Protein AF-A0A9P7A157-F1 (afdb_monomer)

Sequence (232 aa):
MVPLMEQVANLSLADTGRTSGTTLKDMDLSAQEGQGCQQPAEGIQAPLARSCSRKGGEHQNELAPLFRLPDEILVEIIKHGAETKIDGGGDSFEKTVSHVSTRWRTIAISNPSLWTRISVCPEEIPSFLLTRIHRSADILIDVNICPWPTPSAGAAPHSFLDQLSIILRSANRWRSLTLRSGLVDPMFSFVLLYFAGYGTYLPSLECVRLYGSEMQVRPWSRALFFIEPCTP

Solvent-accessible surface area (backbone atoms only — not comparable to full-atom values): 15212 Å² total; per-residue (Å²): 145,80,81,80,72,69,65,73,73,64,76,81,76,79,90,87,80,90,84,84,89,82,91,79,81,92,79,86,91,76,85,84,89,82,84,87,85,83,87,90,82,93,74,92,76,75,84,78,77,82,79,72,82,83,73,73,66,69,71,61,48,72,72,38,74,77,65,72,53,55,69,69,58,50,51,51,53,51,52,52,55,61,66,65,66,65,98,59,98,62,84,52,55,63,59,56,45,44,67,73,40,73,68,46,22,53,53,53,64,74,37,31,78,71,32,20,69,43,73,52,42,52,86,56,57,63,70,56,54,52,48,31,55,61,45,15,63,89,55,62,25,36,39,33,37,47,62,68,82,62,86,86,69,78,71,84,53,62,57,66,64,60,49,50,56,58,55,54,76,48,34,60,36,25,31,31,42,34,42,39,41,42,89,80,42,67,64,57,57,48,53,53,49,47,48,68,71,66,65,65,68,51,85,45,54,76,43,79,45,79,41,57,81,81,68,83,90,64,89,83,79,84,76,97,68,93,69,78,81,81,76,134

Organism: NCBI:txid48579

Radius of gyration: 27.7 Å; Cα contacts (8 Å, |Δi|>4): 196; chains: 1; bounding box: 73×55×71 Å

InterPro domains:
  IPR001810 F-box domain [PS50181] (63-118)

Nearest PDB structures (foldseek):
  3la6-assembly1_E  TM=3.767E-01  e=1.867E+00  Escherichia coli K-12
  3la6-assembly2_J  TM=3.395E-01  e=1.461E+00  Escherichia coli K-12
  1krm-assembly1_A  TM=3.580E-01  e=2.110E+00  Bos taurus
  3la6-assembly2_L  TM=3.353E-01  e=2.110E+00  Escherichia coli K-12
  1s2d-assembly1_A  TM=3.649E-01  e=5.988E+00  Lactobacillus helveticus

pLDDT: mean 71.94, std 22.24, range [31.23, 97.38]

Structure (mmCIF, N/CA/C/O backbone):
data_AF-A0A9P7A157-F1
#
_entry.id   AF-A0A9P7A157-F1
#
loop_
_atom_site.group_PDB
_atom_site.id
_atom_site.type_symbol
_atom_site.label_atom_id
_atom_site.label_alt_id
_atom_site.label_comp_id
_atom_site.label_asym_id
_atom_site.label_entity_id
_atom_site.label_seq_id
_atom_site.pdbx_PDB_ins_code
_atom_site.Cartn_x
_atom_site.Cartn_y
_atom_site.Cartn_z
_atom_site.occupancy
_atom_site.B_iso_or_equiv
_atom_site.auth_seq_id
_atom_site.auth_comp_id
_atom_site.auth_asym_id
_atom_site.auth_atom_id
_atom_site.pdbx_PDB_model_num
ATOM 1 N N . MET A 1 1 ? 27.243 -15.500 -5.342 1.00 36.94 1 MET A N 1
ATOM 2 C CA . MET A 1 1 ? 27.269 -14.899 -6.689 1.00 36.94 1 MET A CA 1
ATOM 3 C C . MET A 1 1 ? 26.676 -13.496 -6.588 1.00 36.94 1 MET A C 1
ATOM 5 O O . MET A 1 1 ? 25.472 -13.323 -6.642 1.00 36.94 1 MET A O 1
ATOM 9 N N . VAL A 1 2 ? 27.561 -12.547 -6.287 1.00 46.19 2 VAL A N 1
ATOM 10 C CA . VAL A 1 2 ? 27.468 -11.074 -6.188 1.00 46.19 2 VAL A CA 1
ATOM 11 C C . VAL A 1 2 ? 28.911 -10.632 -6.531 1.00 46.19 2 VAL A C 1
ATOM 13 O O . VAL A 1 2 ? 29.805 -11.366 -6.092 1.00 46.19 2 VAL A O 1
ATOM 16 N N . PRO A 1 3 ? 29.197 -9.541 -7.280 1.00 56.38 3 PRO A N 1
ATOM 17 C CA . PRO A 1 3 ? 28.352 -8.365 -7.521 1.00 56.38 3 PRO A CA 1
ATOM 18 C C . PRO A 1 3 ? 28.240 -7.890 -8.987 1.00 56.38 3 PRO A C 1
ATOM 20 O O . PRO A 1 3 ? 29.218 -7.795 -9.716 1.00 56.38 3 PRO A O 1
ATOM 23 N N . LEU A 1 4 ? 27.040 -7.421 -9.346 1.00 40.28 4 LEU A N 1
ATOM 24 C CA . LEU A 1 4 ? 26.790 -6.479 -10.453 1.00 40.28 4 LEU A CA 1
ATOM 25 C C . LEU A 1 4 ? 26.555 -5.041 -9.931 1.00 40.28 4 LEU A C 1
ATOM 27 O O . LEU A 1 4 ? 26.150 -4.153 -10.671 1.00 40.28 4 LEU A O 1
ATOM 31 N N . MET A 1 5 ? 26.835 -4.802 -8.643 1.00 35.00 5 MET A N 1
ATOM 32 C CA . MET A 1 5 ? 26.746 -3.485 -7.991 1.00 35.00 5 MET A CA 1
ATOM 33 C C . MET A 1 5 ? 27.942 -2.571 -8.316 1.00 35.00 5 MET A C 1
ATOM 35 O O . MET A 1 5 ? 27.849 -1.362 -8.142 1.00 35.00 5 MET A O 1
ATOM 39 N N . GLU A 1 6 ? 29.050 -3.113 -8.831 1.00 42.00 6 GLU A N 1
ATOM 40 C CA . GLU A 1 6 ? 30.281 -2.345 -9.086 1.00 42.00 6 GLU A CA 1
ATOM 41 C C . GLU A 1 6 ? 30.321 -1.687 -10.481 1.00 42.00 6 GLU A C 1
ATOM 43 O O . GLU A 1 6 ? 31.144 -0.813 -10.742 1.00 42.00 6 GLU A O 1
ATOM 48 N N . GLN A 1 7 ? 29.399 -2.038 -11.386 1.00 40.66 7 GLN A N 1
ATOM 49 C CA . GLN A 1 7 ? 29.378 -1.463 -12.739 1.00 40.66 7 GLN A CA 1
ATOM 50 C C . GLN A 1 7 ? 28.602 -0.143 -12.849 1.00 40.66 7 GLN A C 1
ATOM 52 O O . GLN A 1 7 ? 28.851 0.623 -13.775 1.00 40.66 7 GLN A O 1
ATOM 57 N N . VAL A 1 8 ? 27.730 0.186 -11.890 1.00 40.53 8 VAL A N 1
ATOM 58 C CA . VAL A 1 8 ? 26.971 1.453 -11.924 1.00 40.53 8 VAL A CA 1
ATOM 59 C C . VAL A 1 8 ? 27.778 2.622 -11.334 1.00 40.53 8 VAL A C 1
ATOM 61 O O . VAL A 1 8 ? 27.558 3.768 -11.710 1.00 40.53 8 VAL A O 1
ATOM 64 N N . ALA A 1 9 ? 28.790 2.350 -10.502 1.00 39.06 9 ALA A N 1
ATOM 65 C CA . ALA A 1 9 ? 29.688 3.383 -9.973 1.00 39.06 9 ALA A CA 1
ATOM 66 C C . ALA A 1 9 ? 30.731 3.888 -10.998 1.00 39.06 9 ALA A C 1
ATOM 68 O O . ALA A 1 9 ? 31.242 4.995 -10.855 1.00 39.06 9 ALA A O 1
ATOM 69 N N . ASN A 1 10 ? 31.018 3.123 -12.058 1.00 34.38 10 ASN A N 1
ATOM 70 C CA . ASN A 1 10 ? 32.099 3.428 -13.007 1.00 34.38 10 ASN A CA 1
ATOM 71 C C . ASN A 1 10 ? 31.665 4.199 -14.269 1.00 34.38 10 ASN A C 1
ATOM 73 O O . ASN A 1 10 ? 32.504 4.510 -15.108 1.00 34.38 10 ASN A O 1
ATOM 77 N N . LEU A 1 11 ? 30.386 4.567 -14.403 1.00 39.25 11 LEU A N 1
ATOM 78 C CA . LEU A 1 11 ? 29.891 5.359 -15.543 1.00 39.25 11 LEU A CA 1
ATOM 79 C C . LEU A 1 11 ? 29.907 6.884 -15.311 1.00 39.25 11 LEU A C 1
ATOM 81 O O . LEU A 1 11 ? 29.475 7.630 -16.183 1.00 39.25 11 LEU A O 1
ATOM 85 N N . SER A 1 12 ? 30.434 7.366 -14.176 1.00 39.62 12 SER A N 1
ATOM 86 C CA . SER A 1 12 ? 30.512 8.807 -13.859 1.00 39.62 12 SER A CA 1
ATOM 87 C C . SER A 1 12 ? 31.918 9.420 -13.983 1.00 39.62 12 SER A C 1
ATOM 89 O O . SER A 1 12 ? 32.092 10.599 -13.677 1.00 39.62 12 SER A O 1
ATOM 91 N N . LEU A 1 13 ? 32.931 8.661 -14.413 1.00 43.25 13 LEU A N 1
ATOM 92 C CA . LEU A 1 13 ? 34.319 9.136 -14.467 1.00 43.25 13 LEU A CA 1
ATOM 93 C C . LEU A 1 13 ? 34.990 8.779 -15.801 1.00 43.25 13 LEU A C 1
ATOM 95 O O . LEU A 1 13 ? 35.896 7.955 -15.865 1.00 43.25 13 LEU A O 1
ATOM 99 N N . ALA A 1 14 ? 34.554 9.428 -16.881 1.00 36.47 14 ALA A N 1
ATOM 100 C CA . ALA A 1 14 ? 35.352 9.540 -18.098 1.00 36.47 14 ALA A CA 1
ATOM 101 C C . ALA A 1 14 ? 34.989 10.809 -18.892 1.00 36.47 14 ALA A C 1
ATOM 103 O O . ALA A 1 14 ? 34.008 10.848 -19.623 1.00 36.47 14 ALA A O 1
ATOM 104 N N . ASP A 1 15 ? 35.864 11.801 -18.734 1.00 38.62 15 ASP A N 1
ATOM 105 C CA . ASP A 1 15 ? 36.398 12.671 -19.789 1.00 38.62 15 ASP A CA 1
ATOM 106 C C . ASP A 1 15 ? 35.587 13.874 -20.315 1.00 38.62 15 ASP A C 1
ATOM 108 O O . ASP A 1 15 ? 34.635 13.759 -21.082 1.00 38.62 15 ASP A O 1
ATOM 112 N N . THR A 1 16 ? 36.043 15.068 -19.920 1.00 38.56 16 THR A N 1
ATOM 113 C CA . THR A 1 16 ? 36.567 16.185 -20.751 1.00 38.56 16 THR A CA 1
ATOM 114 C C . THR A 1 16 ? 36.475 17.458 -19.891 1.00 38.56 16 THR A C 1
ATOM 116 O O . THR A 1 16 ? 35.467 17.723 -19.255 1.00 38.56 16 THR A O 1
ATOM 119 N N . GLY A 1 17 ? 37.477 18.309 -19.699 1.00 35.25 17 GLY A N 1
ATOM 120 C CA . GLY A 1 17 ? 38.627 18.630 -20.522 1.00 35.25 17 GLY A CA 1
ATOM 121 C C . GLY A 1 17 ? 38.716 20.160 -20.618 1.00 35.25 17 GLY A C 1
ATOM 122 O O . GLY A 1 17 ? 38.051 20.758 -21.447 1.00 35.25 17 GLY A O 1
ATOM 123 N N . ARG A 1 18 ? 39.549 20.768 -19.760 1.00 39.44 18 ARG A N 1
ATOM 124 C CA . ARG A 1 18 ? 40.412 21.941 -20.031 1.00 39.44 18 ARG A CA 1
ATOM 125 C C . ARG A 1 18 ? 39.800 23.182 -20.734 1.00 39.44 18 ARG A C 1
ATOM 127 O O . ARG A 1 18 ? 39.755 23.218 -21.955 1.00 39.44 18 ARG A O 1
ATOM 134 N N . THR A 1 19 ? 39.661 24.293 -19.993 1.00 36.41 19 THR A N 1
ATOM 135 C CA . THR A 1 19 ? 39.980 25.660 -20.482 1.00 36.41 19 THR A CA 1
ATOM 136 C C . THR A 1 19 ? 40.448 26.592 -19.351 1.00 36.41 19 THR A C 1
ATOM 138 O O . THR A 1 19 ? 39.703 26.900 -18.431 1.00 36.41 19 THR A O 1
ATOM 141 N N . SER A 1 20 ? 41.711 27.008 -19.468 1.00 41.22 20 SER A N 1
ATOM 142 C CA . SER A 1 20 ? 42.298 28.341 -19.241 1.00 41.22 20 SER A CA 1
ATOM 143 C C . SER A 1 20 ? 41.797 29.273 -18.121 1.00 41.22 20 SER A C 1
ATOM 145 O O . SER A 1 20 ? 40.773 29.929 -18.245 1.00 41.22 20 SER A O 1
ATOM 147 N N . GLY A 1 21 ? 42.663 29.448 -17.116 1.00 40.59 21 GLY A N 1
ATOM 148 C CA . GLY A 1 21 ? 43.360 30.708 -16.811 1.00 40.59 21 GLY A CA 1
ATOM 149 C C . GLY A 1 21 ? 42.549 31.966 -16.493 1.00 40.59 21 GLY A C 1
ATOM 150 O O . GLY A 1 21 ? 42.140 32.676 -17.402 1.00 40.59 21 GLY A O 1
ATOM 151 N N . THR A 1 22 ? 42.513 32.353 -15.212 1.00 36.31 22 THR A N 1
ATOM 152 C CA . THR A 1 22 ? 42.562 33.778 -14.838 1.00 36.31 22 THR A CA 1
ATOM 153 C C . THR A 1 22 ? 43.219 33.986 -13.474 1.00 36.31 22 THR A C 1
ATOM 155 O O . THR A 1 22 ? 43.010 33.236 -12.526 1.00 36.31 22 THR A O 1
ATOM 158 N N . THR A 1 23 ? 44.056 35.011 -13.446 1.00 46.56 23 THR A N 1
ATOM 159 C CA . THR A 1 23 ? 44.981 35.481 -12.417 1.00 46.56 23 THR A CA 1
ATOM 160 C C . THR A 1 23 ? 44.257 36.192 -11.266 1.00 46.56 23 THR A C 1
ATOM 162 O O . THR A 1 23 ? 43.459 37.089 -11.521 1.00 46.56 23 THR A O 1
ATOM 165 N N . LEU A 1 24 ? 44.582 35.872 -10.009 1.00 41.50 24 LEU A N 1
ATOM 166 C CA . LEU A 1 24 ? 44.264 36.686 -8.821 1.00 41.50 24 LEU A CA 1
ATOM 167 C C . LEU A 1 24 ? 45.292 36.336 -7.730 1.00 41.50 24 LEU A C 1
ATOM 169 O O . LEU A 1 24 ? 45.284 35.229 -7.208 1.00 41.50 24 LEU A O 1
ATOM 173 N N . LYS A 1 25 ? 46.384 37.103 -7.646 1.00 42.59 25 LYS A N 1
ATOM 174 C CA . LYS A 1 25 ? 46.602 38.197 -6.679 1.00 42.59 25 LYS A CA 1
ATOM 175 C C . LYS A 1 25 ? 46.536 37.732 -5.224 1.00 42.59 25 LYS A C 1
ATOM 177 O O . LYS A 1 25 ? 45.461 37.647 -4.643 1.00 42.59 25 LYS A O 1
ATOM 182 N N . ASP A 1 26 ? 47.732 37.457 -4.708 1.00 43.62 26 ASP A N 1
ATOM 183 C CA . ASP A 1 26 ? 48.276 37.934 -3.435 1.00 43.62 26 ASP A CA 1
ATOM 184 C C . ASP A 1 26 ? 47.244 38.406 -2.407 1.00 43.62 26 ASP A C 1
ATOM 186 O O . ASP A 1 26 ? 46.633 39.468 -2.549 1.00 43.62 26 ASP A O 1
ATOM 190 N N . MET A 1 27 ? 47.121 37.642 -1.324 1.00 45.41 27 MET A N 1
ATOM 191 C CA . MET A 1 27 ? 46.632 38.176 -0.064 1.00 45.41 27 MET A CA 1
ATOM 192 C C . MET A 1 27 ? 47.412 37.546 1.089 1.00 45.41 27 MET A C 1
ATOM 194 O O . MET A 1 27 ? 47.503 36.325 1.218 1.00 45.41 27 MET A O 1
ATOM 198 N N . ASP A 1 28 ? 48.032 38.446 1.843 1.00 40.75 28 ASP A N 1
ATOM 199 C CA . ASP A 1 28 ? 49.030 38.248 2.880 1.00 40.75 28 A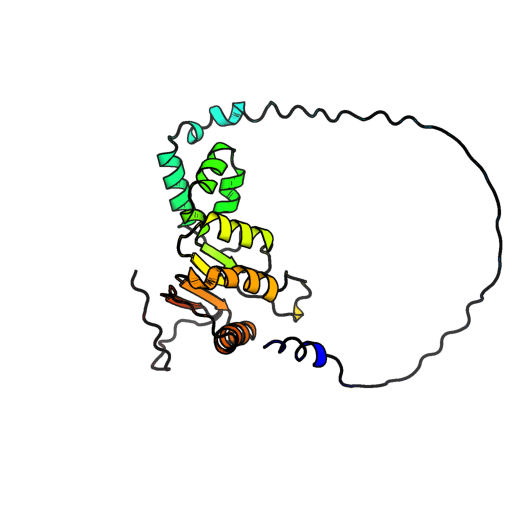SP A CA 1
ATOM 200 C C . ASP A 1 28 ? 48.618 37.276 3.991 1.00 40.75 28 ASP A C 1
ATOM 202 O O . ASP A 1 28 ? 47.522 37.339 4.550 1.00 40.75 28 ASP A O 1
ATOM 206 N N . LEU A 1 29 ? 49.580 36.437 4.375 1.00 46.41 29 LEU A N 1
ATOM 207 C CA . LEU A 1 29 ? 49.619 35.739 5.654 1.00 46.41 29 LEU A CA 1
ATOM 208 C C . LEU A 1 29 ? 50.473 36.568 6.616 1.00 46.41 29 LEU A C 1
ATOM 210 O O . LEU A 1 29 ? 51.699 36.568 6.523 1.00 46.41 29 LEU A O 1
ATOM 214 N N . SER A 1 30 ? 49.829 37.240 7.569 1.00 47.31 30 SER A N 1
ATOM 215 C CA . SER A 1 30 ? 50.508 37.884 8.694 1.00 47.31 30 SER A CA 1
ATOM 216 C C . SER A 1 30 ? 49.841 37.547 10.028 1.00 47.31 30 SER A C 1
ATOM 218 O O . SER A 1 30 ? 48.660 37.830 10.201 1.00 47.31 30 SER A O 1
ATOM 220 N N . ALA A 1 31 ? 50.675 37.029 10.940 1.00 42.59 31 ALA A N 1
ATOM 221 C CA . ALA A 1 31 ? 50.679 37.173 12.405 1.00 42.59 31 ALA A CA 1
ATOM 222 C C . ALA A 1 31 ? 49.443 36.673 13.198 1.00 42.59 31 ALA A C 1
ATOM 224 O O . ALA A 1 31 ? 48.321 37.093 12.961 1.00 42.59 31 ALA A O 1
ATOM 225 N N . GLN A 1 32 ? 49.541 35.678 14.087 1.00 41.62 32 GLN A N 1
ATOM 226 C CA . GLN A 1 32 ? 50.322 35.553 15.337 1.00 41.62 32 GLN A CA 1
ATOM 227 C C . GLN A 1 32 ? 49.604 36.165 16.565 1.00 41.62 32 GLN A C 1
ATOM 229 O O . GLN A 1 32 ? 49.342 37.357 16.620 1.00 41.62 32 GLN A O 1
ATOM 234 N N . GLU A 1 33 ? 49.335 35.264 17.522 1.00 40.22 33 GLU A N 1
ATOM 235 C CA . GLU A 1 33 ? 49.211 35.385 18.989 1.00 40.22 33 GLU A CA 1
ATOM 236 C C . GLU A 1 33 ? 48.229 36.369 19.655 1.00 40.22 33 GLU A C 1
ATOM 238 O O . GLU A 1 33 ? 48.250 37.580 19.471 1.00 40.22 33 GLU A O 1
ATOM 243 N N . GLY A 1 34 ? 47.444 35.808 20.584 1.00 41.50 34 GLY A N 1
ATOM 244 C CA . GLY A 1 34 ? 46.648 36.536 21.569 1.00 41.50 34 GLY A CA 1
ATOM 245 C C . GLY A 1 34 ? 46.172 35.616 22.696 1.00 41.50 34 GLY A C 1
ATOM 246 O O . GLY A 1 34 ? 45.087 35.046 22.631 1.00 41.50 34 GLY A O 1
ATOM 247 N N . GLN A 1 35 ? 47.022 35.450 23.711 1.00 47.56 35 GLN A N 1
ATOM 248 C CA . GLN A 1 35 ? 46.720 34.874 25.026 1.00 47.56 35 GLN A CA 1
ATOM 249 C C . GLN A 1 35 ? 45.626 35.649 25.781 1.00 47.56 35 GLN A C 1
ATOM 251 O O . GLN A 1 35 ? 45.613 36.875 25.770 1.00 47.56 35 GLN A O 1
ATOM 256 N N . GLY A 1 36 ? 44.856 34.916 26.594 1.00 37.19 36 GLY A N 1
ATOM 257 C CA . GLY A 1 36 ? 44.375 35.403 27.893 1.00 37.19 36 GLY A CA 1
ATOM 258 C C . GLY A 1 36 ? 42.881 35.714 27.998 1.00 37.19 36 GLY A C 1
ATOM 259 O O . GLY A 1 36 ? 42.404 36.704 27.461 1.00 37.19 36 GLY A O 1
ATOM 260 N N . CYS A 1 37 ? 42.147 34.902 28.765 1.00 49.00 37 CYS A N 1
ATOM 261 C CA . CYS A 1 37 ? 41.650 35.282 30.097 1.00 49.00 37 CYS A CA 1
ATOM 262 C C . CYS A 1 37 ? 40.717 34.202 30.669 1.00 49.00 37 CYS A C 1
ATOM 264 O O . CYS A 1 37 ? 39.875 33.627 29.984 1.00 49.00 37 CYS A O 1
ATOM 266 N N . GLN A 1 38 ? 40.919 33.921 31.953 1.00 47.53 38 GLN A N 1
ATOM 267 C CA . GLN A 1 38 ? 40.182 32.973 32.779 1.00 47.53 38 GLN A CA 1
ATOM 268 C C . GLN A 1 38 ? 38.880 33.597 33.329 1.00 47.53 38 GLN A C 1
ATOM 270 O O . GLN A 1 38 ? 38.950 34.696 33.865 1.00 47.53 38 GLN A O 1
ATOM 275 N N . GLN A 1 39 ? 37.783 32.809 33.290 1.00 47.69 39 GLN A N 1
ATOM 276 C CA . GLN A 1 39 ? 36.674 32.662 34.281 1.00 47.69 39 GLN A CA 1
ATOM 277 C C . GLN A 1 39 ? 35.803 33.898 34.667 1.00 47.69 39 GLN A C 1
ATOM 279 O O . GLN A 1 39 ? 36.176 35.011 34.314 1.00 47.69 39 GLN A O 1
ATOM 284 N N . PRO A 1 40 ? 34.689 33.789 35.454 1.00 59.84 40 PRO A N 1
ATOM 285 C CA . PRO A 1 40 ? 33.829 32.657 35.903 1.00 59.84 40 PRO A CA 1
ATOM 286 C C . PRO A 1 40 ? 32.287 32.943 35.786 1.00 59.84 40 PRO A C 1
ATOM 288 O O . PRO A 1 40 ? 31.885 33.949 35.211 1.00 59.84 40 PRO A O 1
ATOM 291 N N . ALA A 1 41 ? 31.463 32.082 36.422 1.00 45.88 41 ALA A N 1
ATOM 292 C CA . ALA A 1 41 ? 30.066 32.237 36.911 1.00 45.88 41 ALA A CA 1
ATOM 293 C C . ALA A 1 41 ? 29.019 31.384 36.161 1.00 45.88 41 ALA A C 1
ATOM 295 O O . ALA A 1 41 ? 28.619 31.678 35.040 1.00 45.88 41 ALA A O 1
ATOM 296 N N . GLU A 1 42 ? 28.665 30.199 36.670 1.00 51.00 42 GLU A N 1
ATOM 297 C CA . GLU A 1 42 ? 27.598 29.991 37.674 1.00 51.00 42 GLU A CA 1
ATOM 298 C C . GLU A 1 42 ? 26.307 30.763 37.365 1.00 51.00 42 GLU A C 1
ATOM 300 O O . GLU A 1 42 ? 26.087 31.885 37.809 1.00 51.00 42 GLU A O 1
ATOM 305 N N . GLY A 1 43 ? 25.420 30.098 36.624 1.00 46.41 43 GLY A N 1
ATOM 306 C CA . GLY A 1 43 ? 24.028 30.485 36.449 1.00 46.41 43 GLY A CA 1
ATOM 307 C C . GLY A 1 43 ? 23.163 29.233 36.471 1.00 46.41 43 GLY A C 1
ATOM 308 O O . GLY A 1 43 ? 23.024 28.542 35.466 1.00 46.41 43 GLY A O 1
ATOM 309 N N . ILE A 1 44 ? 22.617 28.933 37.646 1.00 53.88 44 ILE A N 1
ATOM 310 C CA . ILE A 1 44 ? 21.617 27.897 37.905 1.00 53.88 44 ILE A CA 1
ATOM 311 C C . ILE A 1 44 ? 20.419 28.137 36.973 1.00 53.88 44 ILE A C 1
ATOM 313 O O . ILE A 1 44 ? 19.593 29.012 37.223 1.00 53.88 44 ILE A O 1
ATOM 317 N N . GLN A 1 45 ? 20.312 27.369 35.887 1.00 53.19 45 GLN A N 1
ATOM 318 C CA . GLN A 1 45 ? 19.077 27.283 35.113 1.00 53.19 45 GLN A CA 1
ATOM 319 C C . GLN A 1 45 ? 18.230 26.150 35.686 1.00 53.19 45 GLN A C 1
ATOM 321 O O . GLN A 1 45 ? 18.481 24.967 35.465 1.00 53.19 45 GLN A O 1
ATOM 326 N N . ALA A 1 46 ? 17.226 26.551 36.463 1.00 54.59 46 ALA A N 1
ATOM 327 C CA . ALA A 1 46 ? 16.144 25.691 36.905 1.00 54.59 46 ALA A CA 1
ATOM 328 C C . ALA A 1 46 ? 15.480 24.994 35.698 1.00 54.59 46 ALA A C 1
ATOM 330 O O . ALA A 1 46 ? 15.271 25.635 34.661 1.00 54.59 46 ALA A O 1
ATOM 331 N N . PRO A 1 47 ? 15.081 23.715 35.812 1.00 51.88 47 PRO A N 1
ATOM 332 C CA . PRO A 1 47 ? 14.279 23.083 34.785 1.00 51.88 47 PRO A CA 1
ATOM 333 C C . PRO A 1 47 ? 12.893 23.726 34.814 1.00 51.88 47 PRO A C 1
ATOM 335 O O . PRO A 1 47 ? 12.101 23.492 35.726 1.00 51.88 47 PRO A O 1
ATOM 338 N N . LEU A 1 48 ? 12.595 24.549 33.806 1.00 52.00 48 LEU A N 1
ATOM 339 C CA . LEU A 1 48 ? 11.231 24.956 33.494 1.00 52.00 48 LEU A CA 1
ATOM 340 C C . LEU A 1 48 ? 10.429 23.688 33.200 1.00 52.00 48 LEU A C 1
ATOM 342 O O . LEU A 1 48 ? 10.446 23.154 32.089 1.00 52.00 48 LEU A O 1
ATOM 346 N N . ALA A 1 49 ? 9.732 23.208 34.226 1.00 51.81 49 ALA A N 1
ATOM 347 C CA . ALA A 1 49 ? 8.682 22.221 34.126 1.00 51.81 49 ALA A CA 1
ATOM 348 C C . ALA A 1 49 ? 7.612 22.764 33.170 1.00 51.81 49 ALA A C 1
ATOM 350 O O . ALA A 1 49 ? 6.683 23.466 33.568 1.00 51.81 49 ALA A O 1
ATOM 351 N N . ARG A 1 50 ? 7.741 22.439 31.881 1.00 53.47 50 ARG A N 1
ATOM 352 C CA . ARG A 1 50 ? 6.675 22.582 30.885 1.00 53.47 50 ARG A CA 1
ATOM 353 C C . ARG A 1 50 ? 5.602 21.531 31.164 1.00 53.47 50 ARG A C 1
ATOM 355 O O . ARG A 1 50 ? 5.402 20.603 30.387 1.00 53.47 50 ARG A O 1
ATOM 362 N N . SER A 1 51 ? 4.910 21.673 32.288 1.00 55.25 51 SER A N 1
ATOM 363 C CA . SER A 1 51 ? 3.657 20.975 32.538 1.00 55.25 51 SER A CA 1
ATOM 364 C C . SER A 1 51 ? 2.547 21.758 31.836 1.00 55.25 51 SER A C 1
ATOM 366 O O . SER A 1 51 ? 1.803 22.520 32.446 1.00 55.25 51 SER A O 1
ATOM 368 N N . CYS A 1 52 ? 2.488 21.640 30.507 1.00 53.44 52 CYS A N 1
ATOM 369 C CA . CYS A 1 52 ? 1.331 22.097 29.747 1.00 53.44 52 CYS A CA 1
ATOM 370 C C . CYS A 1 52 ? 0.226 21.050 29.894 1.00 53.44 52 CYS A C 1
ATOM 372 O O . CYS A 1 52 ? 0.286 19.968 29.308 1.00 53.44 52 CYS A O 1
ATOM 374 N N . SER A 1 53 ? -0.779 21.397 30.691 1.00 55.38 53 SER A N 1
ATOM 375 C CA . SER A 1 53 ? -2.042 20.695 30.898 1.00 55.38 53 SER A CA 1
ATOM 376 C C . SER A 1 53 ? -2.710 20.249 29.585 1.00 55.38 53 SER A C 1
ATOM 378 O O . SER A 1 53 ? -3.545 20.951 29.024 1.00 55.38 53 SER A O 1
ATOM 380 N N . ARG A 1 54 ? -2.407 19.034 29.111 1.00 57.75 54 ARG A N 1
ATOM 381 C CA . ARG A 1 54 ? -3.129 18.334 28.026 1.00 57.75 54 ARG A CA 1
ATOM 382 C C . ARG A 1 54 ? -4.388 17.605 28.532 1.00 57.75 54 ARG A C 1
ATOM 384 O O . ARG A 1 54 ? -4.622 16.465 28.162 1.00 57.75 54 ARG A O 1
ATOM 391 N N . LYS A 1 55 ? -5.201 18.217 29.400 1.00 57.66 55 LYS A N 1
ATOM 392 C CA . LYS A 1 55 ? -6.424 17.563 29.933 1.00 57.66 55 LYS A CA 1
ATOM 393 C C . LYS A 1 55 ? -7.749 18.066 29.336 1.00 57.66 55 LYS A C 1
ATOM 395 O O . LYS A 1 55 ? -8.802 17.546 29.681 1.00 57.66 55 LYS A O 1
ATOM 400 N N . GLY A 1 56 ? -7.719 19.036 28.417 1.00 55.91 56 GLY A N 1
ATOM 401 C CA . GLY A 1 56 ? -8.938 19.644 27.854 1.00 55.91 56 GLY A CA 1
ATOM 402 C C . GLY A 1 56 ? -9.517 18.988 26.591 1.00 55.91 56 GLY A C 1
ATOM 403 O O . GLY A 1 56 ? -10.644 19.302 26.227 1.00 55.91 56 GLY A O 1
ATOM 404 N N . GLY A 1 57 ? -8.773 18.109 25.909 1.00 58.19 57 GLY A N 1
ATOM 405 C CA . GLY A 1 57 ? -9.172 17.577 24.594 1.00 58.19 57 GLY A CA 1
ATOM 406 C C . GLY A 1 57 ? -9.973 16.271 24.621 1.00 58.19 57 GLY A C 1
ATOM 407 O O . GLY A 1 57 ? -10.746 16.020 23.702 1.00 58.19 57 GLY A O 1
ATOM 408 N N . GLU A 1 58 ? -9.823 15.440 25.657 1.00 58.84 58 GLU A N 1
ATOM 409 C CA . GLU A 1 58 ? -10.485 14.124 25.698 1.00 58.84 58 GLU A CA 1
ATOM 410 C C . GLU A 1 58 ? -12.007 14.242 25.859 1.00 58.84 58 GLU A C 1
ATOM 412 O O . GLU A 1 58 ? -12.751 13.585 25.137 1.00 58.84 58 GLU A O 1
ATOM 417 N N . HIS A 1 59 ? -12.479 15.164 26.701 1.00 61.66 59 HIS A N 1
ATOM 418 C CA . HIS A 1 59 ? -13.906 15.301 27.013 1.00 61.66 59 HIS A CA 1
ATOM 419 C C . HIS A 1 59 ? -14.744 15.915 25.875 1.00 61.66 59 HIS A C 1
ATOM 421 O O . HIS A 1 59 ? -15.958 15.737 25.844 1.00 61.66 59 HIS A O 1
ATOM 427 N N . GLN A 1 60 ? -14.134 16.636 24.923 1.00 66.00 60 GLN A N 1
ATOM 428 C CA . GLN A 1 60 ? -14.883 17.221 23.799 1.00 66.00 60 GLN A CA 1
ATOM 429 C C . GLN A 1 60 ? -15.240 16.180 22.730 1.00 66.00 60 GLN A C 1
ATOM 431 O O . GLN A 1 60 ? -16.270 16.307 22.070 1.00 66.00 60 GLN A O 1
ATOM 436 N N . ASN A 1 61 ? -14.434 15.124 22.589 1.00 67.88 61 ASN A N 1
ATOM 437 C CA . ASN A 1 61 ? -14.703 14.058 21.626 1.00 67.88 61 ASN A CA 1
ATOM 438 C C . ASN A 1 61 ? -15.888 13.180 22.047 1.00 67.88 61 ASN A C 1
ATOM 440 O O . ASN A 1 61 ? -16.662 12.761 21.194 1.00 67.88 61 ASN A O 1
ATOM 444 N N . GLU A 1 62 ? -16.100 12.954 23.344 1.00 74.19 62 GLU A N 1
ATOM 445 C CA . GLU A 1 62 ? -17.206 12.113 23.839 1.00 74.19 62 GLU A CA 1
ATOM 446 C C . GLU A 1 62 ? -18.601 12.649 23.474 1.00 74.19 62 GLU A C 1
ATOM 448 O O . GLU A 1 62 ? -19.579 11.897 23.420 1.00 74.19 62 GLU A O 1
ATOM 453 N N . LEU A 1 63 ? -18.702 13.949 23.191 1.00 79.44 63 LEU A N 1
ATOM 454 C CA . LEU A 1 63 ? -19.952 14.593 22.797 1.00 79.44 63 LEU A CA 1
ATOM 455 C C . LEU A 1 63 ? -20.204 14.544 21.287 1.00 79.44 63 LEU A C 1
ATOM 457 O O . LEU A 1 63 ? -21.338 14.764 20.857 1.00 79.44 63 LEU A O 1
ATOM 461 N N . ALA A 1 64 ? -19.191 14.238 20.473 1.00 83.06 64 ALA A N 1
ATOM 462 C CA . ALA A 1 64 ? -19.380 14.119 19.037 1.00 83.06 64 ALA A CA 1
ATOM 463 C C . ALA A 1 64 ? -20.166 12.827 18.712 1.00 83.06 64 ALA A C 1
ATOM 465 O O . ALA A 1 64 ? -19.799 11.748 19.188 1.00 83.06 64 ALA A O 1
ATOM 466 N N . PRO A 1 65 ? -21.217 12.889 17.865 1.00 85.00 65 PRO A N 1
ATOM 467 C CA . PRO A 1 65 ? -22.060 11.732 17.537 1.00 85.00 65 PRO A CA 1
ATOM 468 C C . PRO A 1 65 ? -21.273 10.507 17.053 1.00 85.00 65 PRO A C 1
ATOM 470 O O . PRO A 1 65 ? -21.645 9.370 17.329 1.00 85.00 65 PRO A O 1
ATOM 473 N N . LEU A 1 66 ? -20.143 10.753 16.385 1.00 87.81 66 LEU A N 1
ATOM 474 C CA . LEU A 1 66 ? -19.250 9.735 15.843 1.00 87.81 66 LEU A CA 1
ATOM 475 C C . LEU A 1 66 ? -18.656 8.811 16.921 1.00 87.81 66 LEU A C 1
ATOM 477 O O . LEU A 1 66 ? -18.425 7.636 16.656 1.00 87.81 66 LEU A O 1
ATOM 481 N N . PHE A 1 67 ? -18.445 9.304 18.146 1.00 86.06 67 PHE A N 1
ATOM 482 C CA . PHE A 1 67 ? -17.883 8.504 19.241 1.00 86.06 67 PHE A CA 1
ATOM 483 C C . PHE A 1 67 ? -18.901 7.566 19.890 1.00 86.06 67 PHE A C 1
ATOM 485 O O . PHE A 1 67 ? -18.505 6.660 20.619 1.00 86.06 67 PHE A O 1
ATOM 492 N N . ARG A 1 68 ? -20.194 7.730 19.593 1.00 89.62 68 ARG A N 1
ATOM 493 C CA . ARG A 1 68 ? -21.259 6.830 20.060 1.00 89.62 68 ARG A CA 1
ATOM 494 C C . ARG A 1 68 ? -21.518 5.668 19.110 1.00 89.62 68 ARG A C 1
ATOM 496 O O . ARG A 1 68 ? -22.272 4.765 19.457 1.00 89.62 68 ARG A O 1
ATOM 503 N N . LEU A 1 69 ? -20.919 5.691 17.920 1.00 94.62 69 LEU A N 1
ATOM 504 C CA . LEU A 1 69 ? -21.033 4.583 16.982 1.00 94.62 69 LEU A CA 1
ATOM 505 C C . LEU A 1 69 ? -20.339 3.344 17.557 1.00 94.62 69 LEU A C 1
ATOM 507 O O . LEU A 1 69 ? -19.286 3.503 18.175 1.00 94.62 69 LEU A O 1
ATOM 511 N N . PRO A 1 70 ? -20.883 2.135 17.360 1.00 95.12 70 PRO A N 1
ATOM 512 C CA . PRO A 1 70 ? -20.179 0.881 17.623 1.00 95.12 70 PRO A CA 1
ATOM 513 C C . PRO A 1 70 ? -18.910 0.731 16.767 1.00 95.12 70 PRO A C 1
ATOM 515 O O . PRO A 1 70 ? -18.780 1.376 15.721 1.00 95.12 70 PRO A O 1
ATOM 518 N N . ASP A 1 71 ? -17.965 -0.105 17.207 1.00 94.94 71 ASP A N 1
ATOM 519 C CA . ASP A 1 71 ? -16.696 -0.319 16.491 1.00 94.94 71 ASP A CA 1
ATOM 520 C C . ASP A 1 71 ? -16.925 -0.901 15.089 1.00 94.94 71 ASP A C 1
ATOM 522 O O . ASP A 1 71 ? -16.211 -0.540 14.157 1.00 94.94 71 ASP A O 1
ATOM 526 N N . GLU A 1 72 ? -17.961 -1.719 14.903 1.00 95.31 72 GLU A N 1
ATOM 527 C CA . GLU A 1 72 ? -18.314 -2.341 13.624 1.00 95.31 72 GLU A CA 1
ATOM 528 C C . GLU A 1 72 ? -18.657 -1.287 12.567 1.00 95.31 72 GLU A C 1
ATOM 530 O O . GLU A 1 72 ? -18.201 -1.358 11.427 1.00 95.31 72 GLU A O 1
ATOM 535 N N . ILE A 1 73 ? -19.412 -0.258 12.961 1.00 96.62 73 ILE A N 1
ATOM 536 C CA . ILE A 1 73 ? -19.794 0.830 12.058 1.00 96.62 73 ILE A CA 1
ATOM 537 C C . ILE A 1 73 ? -18.575 1.687 11.712 1.00 96.62 73 ILE A C 1
ATOM 539 O O . ILE A 1 73 ? -18.414 2.105 10.567 1.00 96.62 73 ILE A O 1
ATOM 543 N N . LEU A 1 74 ? -17.683 1.922 12.679 1.00 95.06 74 LEU A N 1
ATOM 544 C CA . LEU A 1 74 ? -16.435 2.644 12.432 1.00 95.06 74 LEU A CA 1
ATOM 545 C C . LEU A 1 74 ? -15.514 1.880 11.478 1.00 95.06 74 LEU A C 1
ATOM 547 O O . LEU A 1 74 ? -14.940 2.492 10.579 1.00 95.06 74 LEU A O 1
ATOM 551 N N . VAL A 1 75 ? -15.399 0.559 11.637 1.00 94.88 75 VAL A N 1
ATOM 552 C CA . VAL A 1 75 ? -14.654 -0.306 10.712 1.00 94.88 75 VAL A CA 1
ATOM 553 C C . VAL A 1 75 ? -15.198 -0.155 9.296 1.00 94.88 75 VAL A C 1
ATOM 555 O O . VAL A 1 75 ? -14.417 0.077 8.376 1.00 94.88 75 VAL A O 1
ATOM 558 N N . GLU A 1 76 ? -16.517 -0.231 9.115 1.00 95.12 76 GLU A N 1
ATOM 559 C CA . GLU A 1 76 ? -17.129 -0.104 7.790 1.00 95.12 76 GLU A CA 1
ATOM 560 C C . GLU A 1 76 ? -16.923 1.286 7.177 1.00 95.12 76 GLU A C 1
ATOM 562 O O . GLU A 1 76 ? -16.564 1.380 6.003 1.00 95.12 76 GLU A O 1
ATOM 567 N N . ILE A 1 77 ? -17.034 2.365 7.959 1.00 94.50 77 ILE A N 1
ATOM 568 C CA . ILE A 1 77 ? -16.726 3.728 7.491 1.00 94.50 77 ILE A CA 1
ATOM 569 C C . ILE A 1 77 ? -15.266 3.831 7.030 1.00 94.50 77 ILE A C 1
ATOM 571 O O . ILE A 1 77 ? -14.983 4.388 5.969 1.00 94.50 77 ILE A O 1
ATOM 575 N N . ILE A 1 78 ? -14.330 3.296 7.819 1.00 94.12 78 ILE A N 1
ATOM 576 C CA . ILE A 1 78 ? -12.898 3.340 7.506 1.00 94.12 78 ILE A CA 1
ATOM 577 C C . ILE A 1 78 ? -12.596 2.502 6.253 1.00 94.12 78 ILE A C 1
ATOM 579 O O . ILE A 1 78 ? -11.848 2.957 5.389 1.00 94.12 78 ILE A O 1
ATOM 583 N N . LYS A 1 79 ? -13.189 1.313 6.105 1.00 92.31 79 LYS A N 1
ATOM 584 C CA . LYS A 1 79 ? -13.034 0.494 4.891 1.00 92.31 79 LYS A CA 1
ATOM 585 C C . LYS A 1 79 ? -13.517 1.235 3.647 1.00 92.31 79 LYS A C 1
ATOM 587 O O . LYS A 1 79 ? -12.744 1.382 2.703 1.00 92.31 79 LYS A O 1
ATOM 592 N N . HIS A 1 80 ? -14.732 1.783 3.682 1.00 92.00 80 HIS A N 1
ATOM 593 C CA . HIS A 1 80 ? -15.277 2.544 2.557 1.00 92.00 80 HIS A CA 1
ATOM 594 C C . HIS A 1 80 ? -14.403 3.760 2.230 1.00 92.00 80 HIS A C 1
ATOM 596 O O . HIS A 1 80 ? -14.079 3.995 1.069 1.00 92.00 80 HIS A O 1
ATOM 602 N N . GLY A 1 81 ? -13.932 4.491 3.244 1.00 90.81 81 GLY A N 1
ATOM 603 C CA . GLY A 1 81 ? -13.021 5.617 3.039 1.00 90.81 81 GLY A CA 1
ATOM 604 C C . GLY A 1 81 ? -11.698 5.215 2.372 1.00 90.81 81 GLY A C 1
ATOM 605 O O . GLY A 1 81 ? -11.223 5.907 1.469 1.00 90.81 81 GLY A O 1
ATOM 606 N N . ALA A 1 82 ? -11.136 4.061 2.746 1.00 89.12 82 ALA A N 1
ATOM 607 C CA . ALA A 1 82 ? -9.927 3.511 2.132 1.00 89.12 82 ALA A CA 1
ATOM 608 C C . ALA A 1 82 ? -10.147 3.034 0.683 1.00 89.12 82 ALA A C 1
ATOM 610 O O . ALA A 1 82 ? -9.203 3.010 -0.116 1.00 89.12 82 ALA A O 1
ATOM 611 N N . GLU A 1 83 ? -11.380 2.667 0.332 1.00 86.25 83 GLU A N 1
ATOM 612 C CA . GLU A 1 83 ? -11.769 2.264 -1.018 1.00 86.25 83 GLU A CA 1
ATOM 613 C C . GLU A 1 83 ? -11.999 3.458 -1.941 1.00 86.25 83 GLU A C 1
ATOM 615 O O . GLU A 1 83 ? -11.536 3.428 -3.080 1.00 86.25 83 GLU A O 1
ATOM 620 N N . THR A 1 84 ? -12.615 4.528 -1.430 1.00 83.69 84 THR A N 1
ATOM 621 C CA . THR A 1 84 ? -12.990 5.746 -2.172 1.00 83.69 84 THR A CA 1
ATOM 622 C C . THR A 1 84 ? -11.822 6.651 -2.584 1.00 83.69 84 THR A C 1
ATOM 624 O O . THR A 1 84 ? -12.027 7.848 -2.778 1.00 83.69 84 THR A O 1
ATOM 627 N N . LYS A 1 85 ? -10.590 6.133 -2.701 1.00 66.69 85 LYS A N 1
ATOM 628 C CA . LYS A 1 85 ? -9.403 6.962 -2.971 1.00 66.69 85 LYS A CA 1
ATOM 629 C C . LYS A 1 85 ? -9.647 7.898 -4.159 1.00 66.69 85 LYS A C 1
ATOM 631 O O . LYS A 1 85 ? -9.840 7.461 -5.287 1.00 66.69 85 LYS A O 1
ATOM 636 N N . ILE A 1 86 ? -9.595 9.195 -3.869 1.00 57.41 86 ILE A N 1
ATOM 637 C CA . ILE A 1 86 ? -9.472 10.261 -4.858 1.00 57.41 86 ILE A CA 1
ATOM 638 C C . ILE A 1 86 ? -8.036 10.155 -5.384 1.00 57.41 86 ILE A C 1
ATOM 640 O O . ILE A 1 86 ? -7.105 10.164 -4.581 1.00 57.41 86 ILE A O 1
ATOM 644 N N . ASP A 1 87 ? -7.843 10.027 -6.698 1.00 57.53 87 ASP A N 1
ATOM 645 C CA . ASP A 1 87 ? -6.539 9.887 -7.381 1.00 57.53 87 ASP A CA 1
ATOM 646 C C . ASP A 1 87 ? -5.600 11.123 -7.245 1.00 57.53 87 ASP A C 1
ATOM 648 O O . ASP A 1 87 ? -4.799 11.413 -8.131 1.00 57.53 87 ASP A O 1
ATOM 652 N N . GLY A 1 88 ? -5.666 11.880 -6.148 1.00 53.91 88 GLY A N 1
ATOM 653 C CA . GLY A 1 88 ? -4.782 13.006 -5.846 1.00 53.91 88 GLY A CA 1
ATOM 654 C C . GLY A 1 88 ? -3.780 12.626 -4.761 1.00 53.91 88 GLY A C 1
ATOM 655 O O . GLY A 1 88 ? -4.174 12.069 -3.740 1.00 53.91 88 GLY A O 1
ATOM 656 N N . GLY A 1 89 ? -2.495 12.918 -4.974 1.00 58.53 89 GLY A N 1
ATOM 657 C CA . GLY A 1 89 ? -1.364 12.577 -4.096 1.00 58.53 89 GLY A CA 1
ATOM 658 C C . GLY A 1 89 ? -1.355 13.257 -2.718 1.00 58.53 89 GLY A C 1
ATOM 659 O O . GLY A 1 89 ? -0.384 13.916 -2.364 1.00 58.53 89 GLY A O 1
ATOM 660 N N . GLY A 1 90 ? -2.431 13.120 -1.945 1.00 65.88 90 GLY A N 1
ATOM 661 C CA . GLY A 1 90 ? -2.505 13.510 -0.540 1.00 65.88 90 GLY A CA 1
ATOM 662 C C . GLY A 1 90 ? -2.067 12.395 0.413 1.00 65.88 90 GLY A C 1
ATOM 663 O O . GLY A 1 90 ? -1.824 11.256 0.006 1.00 65.88 90 GLY A O 1
ATOM 664 N N . ASP A 1 91 ? -2.005 12.731 1.707 1.00 72.81 91 ASP A N 1
ATOM 665 C CA . ASP A 1 91 ? -1.787 11.756 2.776 1.00 72.81 91 ASP A CA 1
ATOM 666 C C . ASP A 1 91 ? -2.773 10.593 2.640 1.00 72.81 91 ASP A C 1
ATOM 668 O O . ASP A 1 91 ? -3.987 10.773 2.512 1.00 72.81 91 ASP A O 1
ATOM 672 N N . SER A 1 92 ? -2.244 9.375 2.682 1.00 84.25 92 SER A N 1
ATOM 673 C CA . SER A 1 92 ? -3.063 8.185 2.520 1.00 84.25 92 SER A CA 1
ATOM 674 C C . SER A 1 92 ? -4.124 8.086 3.616 1.00 84.25 92 SER A C 1
ATOM 676 O O . SER A 1 92 ? -3.807 8.280 4.791 1.00 84.25 92 SER A O 1
ATOM 678 N N . PHE A 1 93 ? -5.357 7.743 3.247 1.00 89.56 93 PHE A N 1
ATOM 679 C CA . PHE A 1 93 ? -6.501 7.695 4.158 1.00 89.56 93 PHE A CA 1
ATOM 680 C C . PHE A 1 93 ? -6.210 6.921 5.456 1.00 89.56 93 PHE A C 1
ATOM 682 O O . PHE A 1 93 ? -6.507 7.416 6.541 1.00 89.56 93 PHE A O 1
ATOM 689 N N . GLU A 1 94 ? -5.542 5.767 5.363 1.00 90.12 94 GLU A N 1
ATOM 690 C CA . GLU A 1 94 ? -5.151 4.916 6.494 1.00 90.12 94 GLU A CA 1
ATOM 691 C C . GLU A 1 94 ? -4.234 5.626 7.512 1.00 90.12 94 GLU A C 1
ATOM 693 O O . GLU A 1 94 ? -4.324 5.400 8.726 1.00 90.12 94 GLU A O 1
ATOM 698 N N . LYS A 1 95 ? -3.384 6.541 7.032 1.00 89.44 95 LYS A N 1
ATOM 699 C CA . LYS A 1 95 ? -2.551 7.416 7.863 1.00 89.44 95 LYS A CA 1
ATOM 700 C C . LYS A 1 95 ? -3.442 8.418 8.582 1.00 89.44 95 LYS A C 1
ATOM 702 O O . LYS A 1 95 ? -3.425 8.469 9.808 1.00 89.44 95 LYS A O 1
ATOM 707 N N . THR A 1 96 ? -4.272 9.144 7.838 1.00 91.94 96 THR A N 1
ATOM 708 C CA . THR A 1 96 ? -5.161 10.187 8.365 1.00 91.94 96 THR A CA 1
ATOM 709 C C . THR A 1 96 ? -6.076 9.648 9.464 1.00 91.94 96 THR A C 1
ATOM 711 O O . THR A 1 96 ? -6.091 10.189 10.570 1.00 91.94 96 THR A O 1
ATOM 714 N N . VAL A 1 97 ? -6.758 8.521 9.228 1.00 92.88 97 VAL A N 1
ATOM 715 C CA . VAL A 1 97 ? -7.642 7.900 10.233 1.00 92.88 97 VAL A CA 1
ATOM 716 C C . VAL A 1 97 ? -6.892 7.449 11.487 1.00 92.88 97 VAL A C 1
ATOM 718 O O . VAL A 1 97 ? -7.405 7.592 12.597 1.00 92.88 97 VAL A O 1
ATOM 721 N N . SER A 1 98 ? -5.641 6.996 11.347 1.00 92.50 98 SER A N 1
ATOM 722 C CA . SER A 1 98 ? -4.791 6.604 12.479 1.00 92.50 98 SER A CA 1
ATOM 723 C C . SER A 1 98 ? -4.383 7.787 13.372 1.00 92.50 98 SER A C 1
ATOM 725 O O . SER A 1 98 ? -3.856 7.579 14.471 1.00 92.50 98 SER A O 1
ATOM 727 N N . HIS A 1 99 ? -4.606 9.029 12.932 1.00 91.75 99 HIS A N 1
ATOM 728 C CA . HIS A 1 99 ? -4.306 10.245 13.689 1.00 91.75 99 HIS A CA 1
ATOM 729 C C . HIS A 1 99 ? -5.540 10.932 14.298 1.00 91.75 99 HIS A C 1
ATOM 731 O O . HIS A 1 99 ? -5.356 11.825 15.120 1.00 91.75 99 HIS A O 1
ATOM 737 N N . VAL A 1 100 ? -6.768 10.484 13.997 1.00 92.12 100 VAL A N 1
ATOM 738 C CA . VAL A 1 100 ? -8.014 11.111 14.493 1.00 92.12 100 VAL A CA 1
ATOM 739 C C . VAL A 1 100 ? -8.185 10.958 16.009 1.00 92.12 100 VAL A C 1
ATOM 741 O O . VAL A 1 100 ? -8.379 11.935 16.726 1.00 92.12 100 VAL A O 1
ATOM 744 N N . SER A 1 101 ? -8.130 9.727 16.520 1.00 92.06 101 SER A N 1
ATOM 745 C CA . SER A 1 101 ? -8.260 9.424 17.951 1.00 92.06 101 SER A CA 1
ATOM 746 C C . SER A 1 101 ? -7.593 8.090 18.286 1.00 92.06 101 SER A C 1
ATOM 748 O O . SER A 1 101 ? -7.272 7.305 17.391 1.00 92.06 101 SER A O 1
ATOM 750 N N . THR A 1 102 ? -7.400 7.796 19.575 1.00 92.50 102 THR A N 1
ATOM 751 C CA . THR A 1 102 ? -6.864 6.497 20.017 1.00 92.50 102 THR A CA 1
ATOM 752 C C . THR A 1 102 ? -7.755 5.338 19.570 1.00 92.50 102 THR A C 1
ATOM 754 O O . THR A 1 102 ? -7.237 4.343 19.076 1.00 92.50 102 THR A O 1
ATOM 757 N N . ARG A 1 103 ? -9.084 5.492 19.648 1.00 94.12 103 ARG A N 1
ATOM 758 C CA . ARG A 1 103 ? -10.048 4.474 19.201 1.00 94.12 103 ARG A CA 1
ATOM 759 C C . ARG A 1 103 ? -9.924 4.192 17.702 1.00 94.12 103 ARG A C 1
ATOM 761 O O . ARG A 1 103 ? -9.769 3.042 17.307 1.00 94.12 103 ARG A O 1
ATOM 768 N N . TRP A 1 104 ? -9.895 5.241 16.879 1.00 95.44 104 TRP A N 1
ATOM 769 C CA . TRP A 1 104 ? -9.737 5.113 15.424 1.00 95.44 104 TRP A CA 1
ATOM 770 C C . TRP A 1 104 ? -8.398 4.484 15.040 1.00 95.44 104 TRP A C 1
ATOM 772 O O . TRP A 1 104 ? -8.345 3.639 14.152 1.00 95.44 104 TRP A O 1
ATOM 782 N N . ARG A 1 105 ? -7.322 4.836 15.751 1.00 95.88 105 ARG A N 1
ATOM 783 C CA . ARG A 1 105 ? -6.011 4.208 15.574 1.00 95.88 105 ARG A CA 1
ATOM 784 C C . ARG A 1 105 ? -6.042 2.716 15.894 1.00 95.88 105 ARG A C 1
ATOM 786 O O . ARG A 1 105 ? -5.517 1.936 15.107 1.00 95.88 105 ARG A O 1
ATOM 793 N N . THR A 1 106 ? -6.638 2.318 17.017 1.00 96.19 106 THR A N 1
ATOM 794 C CA . THR A 1 106 ? -6.760 0.901 17.396 1.00 96.19 106 THR A CA 1
ATOM 795 C C . THR A 1 106 ? -7.533 0.119 16.339 1.00 96.19 106 THR A C 1
ATOM 797 O O . THR A 1 106 ? -7.087 -0.948 15.917 1.00 96.19 106 THR A O 1
ATOM 800 N N . ILE A 1 107 ? -8.638 0.678 15.842 1.00 95.62 107 ILE A N 1
ATOM 801 C CA . ILE A 1 107 ? -9.425 0.072 14.764 1.00 95.62 107 ILE A CA 1
ATOM 802 C C . ILE A 1 107 ? -8.594 -0.026 13.477 1.00 95.62 107 ILE A C 1
ATOM 804 O O . ILE A 1 107 ? -8.475 -1.102 12.903 1.00 95.62 107 ILE A O 1
ATOM 808 N N . ALA A 1 108 ? -7.941 1.054 13.047 1.00 95.50 108 ALA A N 1
ATOM 809 C CA . ALA A 1 108 ? -7.141 1.043 11.824 1.00 95.50 108 ALA A CA 1
ATOM 810 C C . ALA A 1 108 ? -5.976 0.038 11.887 1.00 95.50 108 ALA A C 1
ATOM 812 O O . ALA A 1 108 ? -5.712 -0.662 10.913 1.00 95.50 108 ALA A O 1
ATOM 813 N N . ILE A 1 109 ? -5.285 -0.068 13.028 1.00 95.44 109 ILE A N 1
ATOM 814 C CA . ILE A 1 109 ? -4.166 -1.007 13.214 1.00 95.44 109 ILE A CA 1
ATOM 815 C C . ILE A 1 109 ? -4.648 -2.462 13.275 1.00 95.44 109 ILE A C 1
ATOM 817 O O . ILE A 1 109 ? -3.962 -3.340 12.760 1.00 95.44 109 ILE A O 1
ATOM 821 N N . SER A 1 110 ? -5.813 -2.724 13.872 1.00 95.62 110 SER A N 1
ATOM 822 C CA . SER A 1 110 ? -6.383 -4.078 13.991 1.00 95.62 110 SER A CA 1
ATOM 823 C C . SER A 1 110 ? -7.016 -4.612 12.703 1.00 95.62 110 SER A C 1
ATOM 825 O O . SER A 1 110 ? -7.430 -5.767 12.674 1.00 95.62 110 SER A O 1
ATOM 827 N N . ASN A 1 111 ? -7.067 -3.811 11.633 1.00 95.38 111 ASN A N 1
ATOM 828 C CA . ASN A 1 111 ? -7.649 -4.189 10.345 1.00 95.38 111 ASN A CA 1
ATOM 829 C C . ASN A 1 111 ? -6.574 -4.208 9.239 1.00 95.38 111 ASN A C 1
ATOM 831 O O . ASN A 1 111 ? -6.362 -3.193 8.568 1.00 95.38 111 ASN A O 1
ATOM 835 N N . PRO A 1 112 ? -5.906 -5.356 8.998 1.00 96.00 112 PRO A N 1
ATOM 836 C CA . PRO A 1 112 ? -4.814 -5.460 8.027 1.00 96.00 112 PRO A CA 1
ATOM 837 C C . PRO A 1 112 ? -5.211 -5.117 6.587 1.00 96.00 112 PRO A C 1
ATOM 839 O O . PRO A 1 112 ? -4.384 -4.610 5.829 1.00 96.00 112 PRO A O 1
ATOM 842 N N . SER A 1 113 ? -6.478 -5.333 6.209 1.00 94.25 113 SER A N 1
ATOM 843 C CA . SER A 1 113 ? -6.987 -5.049 4.859 1.00 94.25 113 SER A CA 1
ATOM 844 C C . SER A 1 113 ? -6.808 -3.585 4.445 1.00 94.25 113 SER A C 1
ATOM 846 O O . SER A 1 113 ? -6.575 -3.310 3.270 1.00 94.25 113 SER A O 1
ATOM 848 N N . L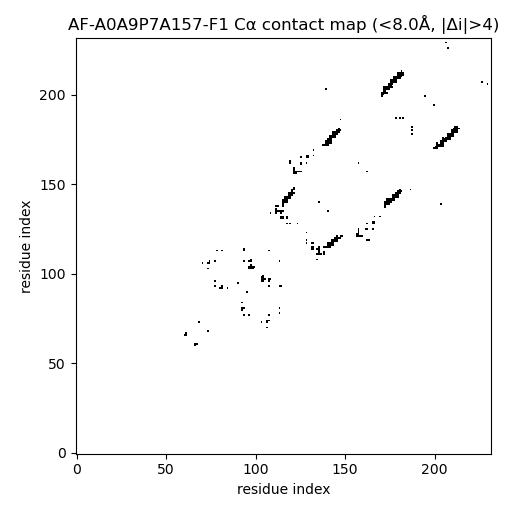EU A 1 114 ? -6.821 -2.654 5.405 1.00 93.81 114 LEU A N 1
ATOM 849 C CA . LEU A 1 114 ? -6.617 -1.221 5.169 1.00 93.81 114 LEU A CA 1
ATOM 850 C C . LEU A 1 114 ? -5.196 -0.879 4.701 1.00 93.81 114 LEU A C 1
ATOM 852 O O . LEU A 1 114 ? -4.974 0.179 4.118 1.00 93.81 114 LEU A O 1
ATOM 856 N N . TRP A 1 115 ? -4.233 -1.769 4.945 1.00 95.25 115 TRP A N 1
ATOM 857 C CA . TRP A 1 115 ? -2.807 -1.559 4.680 1.00 95.25 115 TRP A CA 1
ATOM 858 C C . TRP A 1 115 ? -2.320 -2.297 3.426 1.00 95.25 115 TRP A C 1
ATOM 860 O O . TRP A 1 115 ? -1.125 -2.304 3.141 1.00 95.25 115 TRP A O 1
ATOM 870 N N . THR A 1 116 ? -3.234 -2.925 2.680 1.00 95.00 116 THR A N 1
ATOM 871 C CA . THR A 1 116 ? -2.919 -3.759 1.506 1.00 95.00 116 THR A CA 1
ATOM 872 C C . THR A 1 116 ? -2.607 -2.956 0.248 1.00 95.00 116 THR A C 1
ATOM 874 O O . THR A 1 116 ? -1.969 -3.482 -0.652 1.00 95.00 116 THR A O 1
ATOM 877 N N . ARG A 1 117 ? -3.014 -1.685 0.165 1.00 93.31 117 ARG A N 1
ATOM 878 C CA . ARG A 1 117 ? -2.723 -0.817 -0.987 1.00 93.31 117 ARG A CA 1
ATOM 879 C C . ARG A 1 117 ? -1.500 0.043 -0.698 1.00 93.31 117 ARG A C 1
ATOM 881 O O . ARG A 1 117 ? -1.600 1.033 0.027 1.00 93.31 117 ARG A O 1
ATOM 888 N N . ILE A 1 118 ? -0.360 -0.314 -1.277 1.00 93.75 118 ILE A N 1
ATOM 889 C CA . ILE A 1 118 ? 0.922 0.353 -1.043 1.00 93.75 118 ILE A CA 1
ATOM 890 C C . ILE A 1 118 ? 1.295 1.189 -2.260 1.00 93.75 118 ILE A C 1
ATOM 892 O O . ILE A 1 118 ? 1.546 0.654 -3.336 1.00 93.75 118 ILE A O 1
ATOM 896 N N . SER A 1 119 ? 1.378 2.505 -2.071 1.00 92.06 119 SER A N 1
ATOM 897 C CA . SER A 1 119 ? 1.914 3.414 -3.083 1.00 92.06 119 SER A CA 1
ATOM 898 C C . SER A 1 119 ? 3.396 3.684 -2.835 1.00 92.06 119 SER A C 1
ATOM 900 O O . SER A 1 11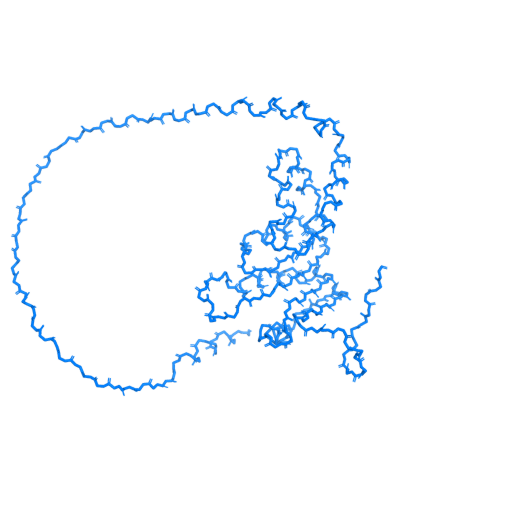9 ? 3.770 4.034 -1.718 1.00 92.06 119 SER A O 1
ATOM 902 N N . VAL A 1 120 ? 4.216 3.549 -3.874 1.00 91.38 120 VAL A N 1
ATOM 903 C CA . VAL A 1 120 ? 5.633 3.926 -3.906 1.00 91.38 120 VAL A CA 1
ATOM 904 C C . VAL A 1 120 ? 5.739 5.238 -4.667 1.00 91.38 120 VAL A C 1
ATOM 906 O O . VAL A 1 120 ? 5.705 5.245 -5.898 1.00 91.38 120 VAL A O 1
ATOM 909 N N . CYS A 1 121 ? 5.801 6.340 -3.921 1.00 88.62 121 CYS A N 1
ATOM 910 C CA . CYS A 1 121 ? 5.882 7.698 -4.451 1.00 88.62 121 CYS A CA 1
ATOM 911 C C . CYS A 1 121 ? 7.158 8.408 -3.937 1.00 88.62 121 CYS A C 1
ATOM 913 O O . CYS A 1 121 ? 7.635 8.088 -2.842 1.00 88.62 121 CYS A O 1
ATOM 915 N N . PRO A 1 122 ? 7.686 9.405 -4.669 1.00 86.56 122 PRO A N 1
ATOM 916 C CA . PRO A 1 122 ? 8.883 10.166 -4.285 1.00 86.56 122 PRO A CA 1
ATOM 917 C C . PRO A 1 122 ? 8.826 10.803 -2.893 1.00 86.56 122 PRO A C 1
ATOM 919 O O . PRO A 1 122 ? 9.840 10.872 -2.196 1.00 86.56 122 PRO A O 1
ATOM 922 N N . GLU A 1 123 ? 7.639 11.248 -2.486 1.00 86.00 123 GLU A N 1
ATOM 923 C CA . GLU A 1 123 ? 7.376 11.951 -1.230 1.00 86.00 123 GLU A CA 1
ATOM 924 C C . GLU A 1 123 ? 7.166 10.999 -0.040 1.00 86.00 123 GLU A C 1
ATOM 926 O O . GLU A 1 123 ? 7.141 11.434 1.112 1.00 86.00 123 GLU A O 1
ATOM 931 N N . GLU A 1 124 ? 6.991 9.700 -0.297 1.00 86.50 124 GLU A N 1
ATOM 932 C CA . GLU A 1 124 ? 6.689 8.716 0.740 1.00 86.50 124 GLU A CA 1
ATOM 933 C C . GLU A 1 124 ? 7.954 8.346 1.526 1.00 86.50 124 GLU A C 1
ATOM 935 O O . GLU A 1 124 ? 9.005 8.022 0.970 1.00 86.50 124 GLU A O 1
ATOM 940 N N . ILE A 1 125 ? 7.848 8.354 2.855 1.00 89.38 125 ILE A N 1
ATOM 941 C CA . ILE A 1 125 ? 8.976 8.030 3.729 1.00 89.38 125 ILE A CA 1
ATOM 942 C C . ILE A 1 125 ? 9.152 6.498 3.760 1.00 89.38 125 ILE A C 1
ATOM 944 O O . ILE A 1 125 ? 8.193 5.786 4.076 1.00 89.38 125 ILE A O 1
ATOM 948 N N . PRO A 1 126 ? 10.365 5.947 3.541 1.00 91.56 126 PRO A N 1
ATOM 949 C CA . PRO A 1 126 ? 10.604 4.498 3.517 1.00 91.56 126 PRO A CA 1
ATOM 950 C C . PRO A 1 126 ? 10.114 3.732 4.760 1.00 91.56 126 PRO A C 1
ATOM 952 O O . PRO A 1 126 ? 9.640 2.600 4.661 1.00 91.56 126 PRO A O 1
ATOM 955 N N . SER A 1 127 ? 10.177 4.346 5.946 1.00 92.25 127 SER A N 1
ATOM 956 C CA . SER A 1 127 ? 9.672 3.744 7.190 1.00 92.25 127 SER A CA 1
ATOM 957 C C . SER A 1 127 ? 8.150 3.560 7.191 1.00 92.25 127 SER A C 1
ATOM 959 O O . SER A 1 127 ? 7.634 2.626 7.816 1.00 92.25 127 SER A O 1
ATOM 961 N N . PHE A 1 128 ? 7.418 4.405 6.461 1.00 90.62 128 PHE A N 1
ATOM 962 C CA . PHE A 1 128 ? 5.975 4.278 6.317 1.00 90.62 128 PHE A CA 1
ATOM 963 C C . PHE A 1 128 ? 5.604 3.100 5.414 1.00 90.62 128 PHE A C 1
ATOM 965 O O . PHE A 1 128 ? 4.706 2.333 5.763 1.00 90.62 128 PHE A O 1
ATOM 972 N N . LEU A 1 129 ? 6.357 2.868 4.332 1.00 92.94 129 LEU A N 1
ATOM 973 C CA . LEU A 1 129 ? 6.209 1.666 3.500 1.00 92.94 129 LEU A CA 1
ATOM 974 C C . LEU A 1 129 ? 6.382 0.392 4.327 1.00 92.94 129 LEU A C 1
ATOM 976 O O . LEU A 1 129 ? 5.528 -0.492 4.281 1.00 92.94 129 LEU A O 1
ATOM 980 N N . LEU A 1 130 ? 7.436 0.326 5.146 1.00 95.06 130 LEU A N 1
ATOM 981 C CA . LEU A 1 130 ? 7.669 -0.818 6.028 1.00 95.06 130 LEU A CA 1
ATOM 982 C C . LEU A 1 130 ? 6.514 -1.013 7.022 1.00 95.06 130 LEU A C 1
ATOM 984 O O . LEU A 1 130 ? 6.087 -2.140 7.267 1.00 95.06 130 LEU A O 1
ATOM 988 N N . THR A 1 131 ? 5.970 0.086 7.550 1.00 94.94 131 THR A N 1
ATOM 989 C CA . THR A 1 131 ? 4.799 0.059 8.434 1.00 94.94 131 THR A CA 1
ATOM 990 C C . THR A 1 131 ? 3.570 -0.506 7.718 1.00 94.94 131 THR A C 1
ATOM 992 O O . THR A 1 131 ? 2.885 -1.348 8.298 1.00 94.94 131 THR A O 1
ATOM 995 N N . ARG A 1 132 ? 3.297 -0.104 6.465 1.00 94.56 132 ARG A N 1
ATOM 996 C CA . ARG A 1 132 ? 2.188 -0.664 5.670 1.00 94.56 132 ARG A CA 1
ATOM 997 C C . ARG A 1 132 ? 2.383 -2.165 5.430 1.00 94.56 132 ARG A C 1
ATOM 999 O O . ARG A 1 132 ? 1.476 -2.943 5.713 1.00 94.56 132 ARG A O 1
ATOM 1006 N N . ILE A 1 133 ? 3.582 -2.583 5.010 1.00 9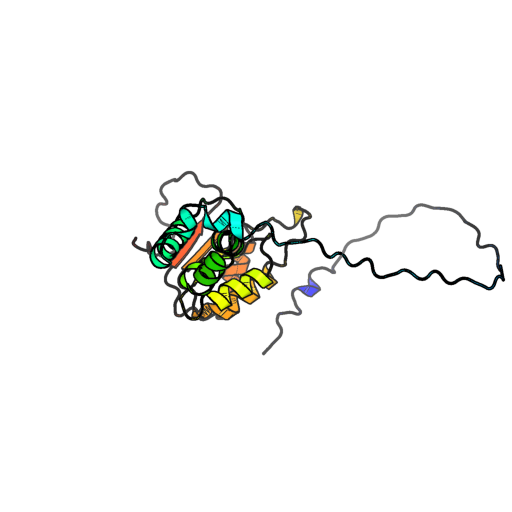5.94 133 ILE A N 1
ATOM 1007 C CA . ILE A 1 133 ? 3.909 -4.002 4.784 1.00 95.94 133 ILE A CA 1
ATOM 1008 C C . ILE A 1 133 ? 3.686 -4.814 6.064 1.00 95.94 133 ILE A C 1
ATOM 1010 O O . ILE A 1 133 ? 2.990 -5.825 6.027 1.00 95.94 133 ILE A O 1
ATOM 1014 N N . HIS A 1 134 ? 4.201 -4.353 7.205 1.00 96.56 134 HIS A N 1
ATOM 1015 C CA . HIS A 1 134 ? 4.024 -5.045 8.482 1.00 96.56 134 HIS A CA 1
ATOM 1016 C C . HIS A 1 134 ? 2.548 -5.118 8.900 1.00 96.56 134 HIS A C 1
ATOM 1018 O O . HIS A 1 134 ? 2.075 -6.158 9.351 1.00 96.56 134 HIS A O 1
ATOM 1024 N N . ARG A 1 135 ? 1.795 -4.022 8.756 1.00 95.81 135 ARG A N 1
ATOM 1025 C CA . ARG A 1 135 ? 0.381 -3.969 9.164 1.00 95.81 135 ARG A CA 1
ATOM 1026 C C . ARG A 1 135 ? -0.549 -4.753 8.247 1.00 95.81 135 ARG A C 1
ATOM 1028 O O . ARG A 1 135 ? -1.579 -5.216 8.716 1.00 95.81 135 ARG A O 1
ATOM 1035 N N . SER A 1 136 ? -0.178 -4.949 6.985 1.00 96.44 136 SER A N 1
ATOM 1036 C CA . SER A 1 136 ? -0.914 -5.822 6.061 1.00 96.44 136 SER A CA 1
ATOM 1037 C C . SER A 1 136 ? -0.822 -7.318 6.418 1.00 96.44 136 SER A C 1
ATOM 1039 O O . SER A 1 136 ? -1.515 -8.127 5.804 1.00 96.44 136 SER A O 1
ATOM 1041 N N . ALA A 1 137 ? -0.018 -7.682 7.429 1.00 95.06 137 ALA A N 1
ATOM 1042 C CA . ALA A 1 137 ? 0.141 -9.040 7.952 1.00 95.06 137 ALA A CA 1
ATOM 1043 C C . ALA A 1 137 ? 0.539 -10.041 6.855 1.00 95.06 137 ALA A C 1
ATOM 1045 O O . ALA A 1 137 ? 1.589 -9.845 6.256 1.00 95.06 137 ALA A O 1
ATOM 1046 N N . ASP A 1 138 ? -0.277 -11.062 6.581 1.00 95.94 138 ASP A N 1
ATOM 1047 C CA . ASP A 1 138 ? -0.062 -12.053 5.512 1.00 95.94 138 ASP A CA 1
ATOM 1048 C C . ASP A 1 138 ? -1.010 -11.861 4.315 1.00 95.94 138 ASP A C 1
ATOM 1050 O O . ASP A 1 138 ? -1.041 -12.674 3.394 1.00 95.94 138 ASP A O 1
ATOM 1054 N N . ILE A 1 139 ? -1.784 -10.771 4.290 1.00 96.94 139 ILE A N 1
ATOM 1055 C CA . ILE A 1 139 ? -2.745 -10.505 3.211 1.00 96.94 139 ILE A CA 1
ATOM 1056 C C . ILE A 1 139 ? -2.000 -10.122 1.929 1.00 96.94 139 ILE A C 1
ATOM 1058 O O . ILE A 1 139 ? -0.918 -9.532 1.980 1.00 96.94 139 ILE A O 1
ATOM 1062 N N . LEU A 1 140 ? -2.569 -10.447 0.769 1.00 97.38 140 LEU A N 1
ATOM 1063 C CA . LEU A 1 140 ? -2.016 -10.008 -0.505 1.00 97.38 140 LEU A CA 1
ATOM 1064 C C . LEU A 1 140 ? -2.076 -8.479 -0.661 1.00 97.38 140 LEU A C 1
ATOM 1066 O O . LEU A 1 140 ? -2.999 -7.819 -0.182 1.00 97.38 140 LEU A O 1
ATOM 1070 N N . ILE A 1 141 ? -1.070 -7.925 -1.332 1.00 96.75 141 ILE A N 1
ATOM 1071 C CA . ILE A 1 141 ? -0.807 -6.489 -1.429 1.00 96.75 141 ILE A CA 1
ATOM 1072 C C . ILE A 1 141 ? -0.973 -6.027 -2.877 1.00 96.75 141 ILE A C 1
ATOM 1074 O O . ILE A 1 141 ? -0.487 -6.667 -3.808 1.00 96.75 141 ILE A O 1
ATOM 1078 N N . ASP A 1 142 ? -1.607 -4.875 -3.053 1.00 95.31 142 ASP A N 1
ATOM 1079 C CA . ASP A 1 142 ? -1.642 -4.136 -4.308 1.00 95.31 142 ASP A CA 1
ATOM 1080 C C . ASP A 1 142 ? -0.577 -3.040 -4.273 1.00 95.31 142 ASP A C 1
ATOM 1082 O O . ASP A 1 142 ? -0.631 -2.127 -3.443 1.00 95.31 142 ASP A O 1
ATOM 1086 N N . VAL A 1 143 ? 0.398 -3.123 -5.172 1.00 94.25 143 VAL A N 1
ATOM 1087 C CA . VAL A 1 143 ? 1.503 -2.170 -5.261 1.00 94.25 143 VAL A CA 1
ATOM 1088 C C . VAL A 1 143 ? 1.236 -1.182 -6.385 1.00 94.25 143 VAL A C 1
ATOM 1090 O O . VAL A 1 143 ? 0.972 -1.572 -7.517 1.00 94.25 143 VAL A O 1
ATOM 1093 N N . ASN A 1 144 ? 1.333 0.108 -6.088 1.00 92.75 144 ASN A N 1
ATOM 1094 C CA . ASN A 1 144 ? 1.175 1.192 -7.048 1.00 92.75 144 ASN A CA 1
ATOM 1095 C C . ASN A 1 144 ? 2.448 2.042 -7.078 1.00 92.75 144 ASN A C 1
ATOM 1097 O O . ASN A 1 144 ? 2.764 2.719 -6.107 1.00 92.75 144 ASN A O 1
ATOM 1101 N N . ILE A 1 145 ? 3.179 2.024 -8.184 1.00 91.12 145 ILE A N 1
ATOM 1102 C CA . ILE A 1 145 ? 4.371 2.847 -8.381 1.00 91.12 145 ILE A CA 1
ATOM 1103 C C . ILE A 1 145 ? 3.939 4.151 -9.054 1.00 91.12 145 ILE A C 1
ATOM 1105 O O . ILE A 1 145 ? 3.381 4.132 -10.152 1.00 91.12 145 ILE A O 1
ATOM 1109 N N . CYS A 1 146 ? 4.150 5.266 -8.359 1.00 88.94 146 CYS A N 1
ATOM 1110 C CA . CYS A 1 146 ? 3.785 6.609 -8.805 1.00 88.94 146 CYS A CA 1
ATOM 1111 C C . CYS A 1 146 ? 4.813 7.144 -9.820 1.00 88.94 146 CYS A C 1
ATOM 1113 O O . CYS A 1 146 ? 5.946 6.652 -9.843 1.00 88.94 146 CYS A O 1
ATOM 1115 N N . PRO A 1 147 ? 4.462 8.175 -10.614 1.00 85.94 147 PRO A N 1
ATOM 1116 C CA . PRO A 1 147 ? 5.429 8.836 -11.479 1.00 85.94 147 PRO A CA 1
ATOM 1117 C C . PRO A 1 147 ? 6.593 9.378 -10.651 1.00 85.94 147 PRO A C 1
ATOM 1119 O O . PRO A 1 147 ? 6.376 10.013 -9.616 1.00 85.94 147 PRO A O 1
ATOM 1122 N N . TRP A 1 148 ? 7.819 9.135 -11.109 1.00 83.44 148 TRP A N 1
ATOM 1123 C CA . TRP A 1 148 ? 9.011 9.655 -10.453 1.00 83.44 148 TRP A CA 1
ATOM 1124 C C . TRP A 1 148 ? 9.500 10.901 -11.193 1.00 83.44 148 TRP A C 1
ATOM 1126 O O . TRP A 1 148 ? 9.577 10.874 -12.423 1.00 83.44 148 TRP A O 1
ATOM 1136 N N . PRO A 1 149 ? 9.834 12.006 -10.502 1.00 80.25 149 PRO A N 1
ATOM 1137 C CA . PRO A 1 149 ? 10.400 13.163 -11.169 1.00 80.25 149 PRO A CA 1
ATOM 1138 C C . PRO A 1 149 ? 11.716 12.765 -11.834 1.00 80.25 149 PRO A C 1
ATOM 1140 O O . PRO A 1 149 ? 12.559 12.086 -11.238 1.00 80.25 149 PRO A O 1
ATOM 1143 N N . THR A 1 150 ? 11.903 13.212 -13.073 1.00 73.19 150 THR A N 1
ATOM 1144 C CA . THR A 1 150 ? 13.178 13.041 -13.762 1.00 73.19 150 THR A CA 1
ATOM 1145 C C . THR A 1 150 ? 14.284 13.753 -12.971 1.00 73.19 150 THR A C 1
ATOM 1147 O O . THR A 1 150 ? 14.045 14.853 -12.463 1.00 73.19 150 THR A O 1
ATOM 1150 N N . PRO A 1 151 ? 15.507 13.192 -12.897 1.00 63.97 151 PRO A N 1
ATOM 1151 C CA . PRO A 1 151 ? 16.616 13.730 -12.095 1.00 63.97 151 PRO A CA 1
ATOM 1152 C C . PRO A 1 151 ? 16.977 15.207 -12.344 1.00 63.97 151 PRO A C 1
ATOM 1154 O O . PRO A 1 151 ? 17.661 15.821 -11.531 1.00 63.97 151 PRO A O 1
ATOM 1157 N N . SER A 1 152 ? 16.508 15.803 -13.442 1.00 64.62 152 SER A N 1
ATOM 1158 C CA . SER A 1 152 ? 16.666 17.226 -13.759 1.00 64.62 152 SER A CA 1
ATOM 1159 C C . SER A 1 152 ? 15.972 18.182 -12.776 1.00 64.62 152 SER A C 1
ATOM 1161 O O . SER A 1 152 ? 16.295 19.367 -12.773 1.00 64.62 152 SER A O 1
ATOM 1163 N N . ALA A 1 153 ? 15.038 17.707 -11.944 1.00 63.06 153 ALA A N 1
ATOM 1164 C CA . ALA A 1 153 ? 14.170 18.565 -11.131 1.00 63.06 153 ALA A CA 1
ATOM 1165 C C . ALA A 1 153 ? 14.746 19.012 -9.768 1.00 63.06 153 ALA A C 1
ATOM 1167 O O . ALA A 1 153 ? 14.040 19.669 -9.007 1.00 63.06 153 ALA A O 1
ATOM 1168 N N . GLY A 1 154 ? 15.995 18.677 -9.424 1.00 56.31 154 GLY A N 1
ATOM 1169 C CA . GLY A 1 154 ? 16.692 19.226 -8.244 1.00 56.31 154 GLY A CA 1
ATOM 1170 C C . GLY A 1 154 ? 16.128 18.841 -6.865 1.00 56.31 154 GLY A C 1
ATOM 1171 O O . GLY A 1 154 ? 16.743 19.155 -5.848 1.00 56.31 154 GLY A O 1
ATOM 1172 N N . ALA A 1 155 ? 14.997 18.138 -6.793 1.00 54.97 155 ALA A N 1
ATOM 1173 C CA . ALA A 1 155 ? 14.586 17.448 -5.582 1.00 54.97 155 ALA A CA 1
ATOM 1174 C C . ALA A 1 155 ? 15.529 16.259 -5.364 1.00 54.97 155 ALA A C 1
ATOM 1176 O O . ALA A 1 155 ? 15.849 15.545 -6.314 1.00 54.97 155 ALA A O 1
ATOM 1177 N N . ALA A 1 156 ? 15.945 16.025 -4.121 1.00 52.47 156 ALA A N 1
ATOM 1178 C CA . ALA A 1 156 ? 16.497 14.743 -3.701 1.00 52.47 156 ALA A CA 1
ATOM 1179 C C . ALA A 1 156 ? 15.352 13.914 -3.094 1.00 52.47 156 ALA A C 1
ATOM 1181 O O . ALA A 1 156 ? 15.208 13.888 -1.870 1.00 52.47 156 ALA A O 1
ATOM 1182 N N . PRO A 1 157 ? 14.471 13.299 -3.910 1.00 58.00 157 PRO A N 1
ATOM 1183 C CA . PRO A 1 157 ? 13.526 12.326 -3.391 1.00 58.00 157 PRO A CA 1
ATOM 1184 C C . PRO A 1 157 ? 14.308 11.172 -2.757 1.00 58.00 157 PRO A C 1
ATOM 1186 O O . PRO A 1 157 ? 15.462 10.915 -3.117 1.00 58.00 157 PRO A O 1
ATOM 1189 N N . HIS A 1 158 ? 13.686 10.464 -1.812 1.00 65.50 158 HIS A N 1
ATOM 1190 C CA . HIS A 1 158 ? 14.227 9.187 -1.338 1.00 65.50 158 HIS A CA 1
ATOM 1191 C C . HIS A 1 158 ? 14.613 8.326 -2.544 1.00 65.50 158 HIS A C 1
ATOM 1193 O O . HIS A 1 158 ? 13.926 8.373 -3.556 1.00 65.50 158 HIS A O 1
ATOM 1199 N N . SER A 1 159 ? 15.702 7.558 -2.491 1.00 82.00 159 SER A N 1
ATOM 1200 C CA . SER A 1 159 ? 16.077 6.771 -3.667 1.00 82.00 159 SER A CA 1
ATOM 1201 C C . SER A 1 159 ? 14.936 5.812 -4.007 1.00 82.00 159 SER A C 1
ATOM 1203 O O . SER A 1 159 ? 14.505 5.023 -3.162 1.00 82.00 159 SER A O 1
ATOM 1205 N N . PHE A 1 160 ? 14.442 5.873 -5.245 1.00 85.62 160 PHE A N 1
ATOM 1206 C CA . PHE A 1 160 ? 13.464 4.916 -5.758 1.00 85.62 160 PHE A CA 1
ATOM 1207 C C . PHE A 1 160 ? 13.906 3.477 -5.474 1.00 85.62 160 PHE A C 1
ATOM 1209 O O . PHE A 1 160 ? 13.094 2.639 -5.094 1.00 85.62 160 PHE A O 1
ATOM 1216 N N . LEU A 1 161 ? 15.211 3.210 -5.593 1.00 86.25 161 LEU A N 1
ATOM 1217 C CA . LEU A 1 161 ? 15.795 1.899 -5.331 1.00 86.25 161 LEU A CA 1
ATOM 1218 C C . LEU A 1 161 ? 15.634 1.474 -3.871 1.00 86.25 161 LEU A C 1
ATOM 1220 O O . LEU A 1 161 ? 15.386 0.298 -3.618 1.00 86.25 161 LEU A O 1
ATOM 1224 N N . ASP A 1 162 ? 15.709 2.405 -2.920 1.00 89.38 162 ASP A N 1
ATOM 1225 C CA . ASP A 1 162 ? 15.521 2.096 -1.503 1.00 89.38 162 ASP A CA 1
ATOM 1226 C C . ASP A 1 162 ? 14.072 1.684 -1.246 1.00 89.38 162 ASP A C 1
ATOM 1228 O O . ASP A 1 162 ? 13.820 0.622 -0.672 1.00 89.38 162 ASP A O 1
ATOM 1232 N N . GLN A 1 163 ? 13.110 2.474 -1.734 1.00 91.69 163 GLN A N 1
ATOM 1233 C CA . GLN A 1 163 ? 11.688 2.155 -1.593 1.00 91.69 163 GLN A CA 1
ATOM 1234 C C . GLN A 1 163 ? 11.324 0.856 -2.323 1.00 91.69 163 GLN A C 1
ATOM 1236 O O . GLN A 1 163 ? 10.648 -0.001 -1.748 1.00 91.69 163 GLN A O 1
ATOM 1241 N N . LEU A 1 164 ? 11.824 0.677 -3.550 1.00 90.44 164 LEU A N 1
ATOM 1242 C CA . LEU A 1 164 ? 11.635 -0.534 -4.340 1.00 90.44 164 LEU A CA 1
ATOM 1243 C C . LEU A 1 164 ? 12.207 -1.751 -3.604 1.00 90.44 164 LEU A C 1
ATOM 1245 O O . LEU A 1 164 ? 11.524 -2.760 -3.462 1.00 90.44 164 LEU A O 1
ATOM 1249 N N . SER A 1 165 ? 13.418 -1.654 -3.053 1.00 91.75 165 SER A N 1
ATOM 1250 C CA . SER A 1 165 ? 14.031 -2.756 -2.304 1.00 91.75 165 SER A CA 1
ATOM 1251 C C . SER A 1 165 ? 13.208 -3.171 -1.080 1.00 91.75 165 SER A C 1
ATOM 1253 O O . SER A 1 165 ? 13.156 -4.356 -0.751 1.00 91.75 165 SER A O 1
ATOM 1255 N N . ILE A 1 166 ? 12.523 -2.226 -0.426 1.00 94.69 166 ILE A N 1
ATOM 1256 C CA . ILE A 1 166 ? 11.640 -2.504 0.712 1.00 94.69 166 ILE A CA 1
ATOM 1257 C C . ILE A 1 166 ? 10.400 -3.268 0.251 1.00 94.69 166 ILE A C 1
ATOM 1259 O O . ILE A 1 166 ? 10.088 -4.310 0.830 1.00 94.69 166 ILE A O 1
ATOM 1263 N N . ILE A 1 167 ? 9.712 -2.798 -0.795 1.00 94.31 167 ILE A N 1
ATOM 1264 C CA . ILE A 1 167 ? 8.493 -3.468 -1.276 1.00 94.31 167 ILE A CA 1
ATOM 1265 C C . ILE A 1 167 ? 8.796 -4.837 -1.891 1.00 94.31 167 ILE A C 1
ATOM 1267 O O . ILE A 1 167 ? 8.016 -5.771 -1.701 1.00 94.31 167 ILE A O 1
ATOM 1271 N N . LEU A 1 168 ? 9.950 -5.001 -2.543 1.00 93.25 168 LEU A N 1
ATOM 1272 C CA . LEU A 1 168 ? 10.378 -6.269 -3.138 1.00 93.25 168 LEU A CA 1
ATOM 1273 C C . LEU A 1 168 ? 10.584 -7.377 -2.102 1.00 93.25 168 LEU A C 1
ATOM 1275 O O . LEU A 1 168 ? 10.401 -8.548 -2.421 1.00 93.25 168 LEU A O 1
ATOM 1279 N N . ARG A 1 169 ? 10.884 -7.047 -0.840 1.00 94.00 169 ARG A N 1
ATOM 1280 C CA . ARG A 1 169 ? 10.930 -8.052 0.243 1.00 94.00 169 ARG A CA 1
ATOM 1281 C C . ARG A 1 169 ? 9.579 -8.726 0.491 1.00 94.00 169 ARG A C 1
ATOM 1283 O O . ARG A 1 169 ? 9.542 -9.789 1.094 1.00 94.00 169 ARG A O 1
ATOM 1290 N N . SER A 1 170 ? 8.490 -8.111 0.032 1.00 95.38 170 SER A N 1
ATOM 1291 C CA . SER A 1 170 ? 7.124 -8.643 0.105 1.00 95.38 170 SER A CA 1
ATOM 1292 C C . SER A 1 170 ? 6.583 -9.115 -1.250 1.00 95.38 170 SER A C 1
ATOM 1294 O O . SER A 1 170 ? 5.385 -9.351 -1.377 1.00 95.38 170 SER A O 1
ATOM 1296 N N . ALA A 1 171 ? 7.450 -9.263 -2.260 1.00 94.50 171 ALA A N 1
ATOM 1297 C CA . ALA A 1 171 ? 7.095 -9.604 -3.642 1.00 94.50 171 ALA A CA 1
ATOM 1298 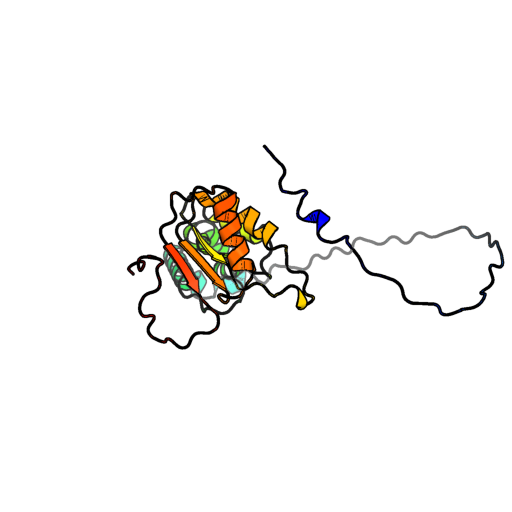C C . ALA A 1 171 ? 6.243 -10.881 -3.774 1.00 94.50 171 ALA A C 1
ATOM 1300 O O . ALA A 1 171 ? 5.356 -10.961 -4.618 1.00 94.50 171 ALA A O 1
ATOM 1301 N N . ASN A 1 172 ? 6.443 -11.861 -2.890 1.00 95.31 172 ASN A N 1
ATOM 1302 C CA . ASN A 1 172 ? 5.657 -13.096 -2.854 1.00 95.31 172 ASN A CA 1
ATOM 1303 C C . ASN A 1 172 ? 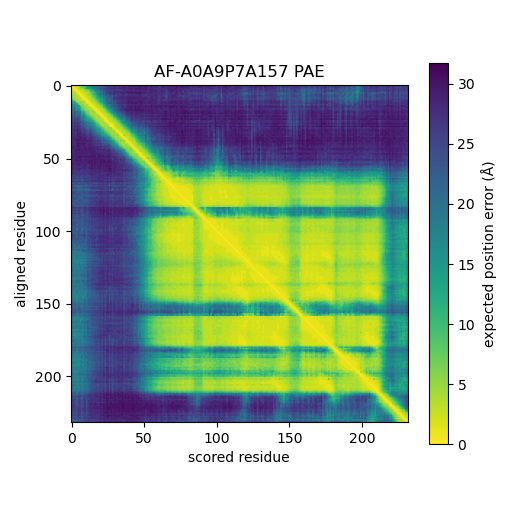4.170 -12.882 -2.519 1.00 95.31 172 ASN A C 1
ATOM 1305 O O . ASN A 1 172 ? 3.342 -13.741 -2.816 1.00 95.31 172 ASN A O 1
ATOM 1309 N N . ARG A 1 173 ? 3.836 -11.750 -1.897 1.00 96.88 173 ARG A N 1
ATOM 1310 C CA . ARG A 1 173 ? 2.479 -11.376 -1.488 1.00 96.88 173 ARG A CA 1
ATOM 1311 C C . ARG A 1 173 ? 1.838 -10.369 -2.436 1.00 96.88 173 ARG A C 1
ATOM 1313 O O . ARG A 1 173 ? 0.746 -9.893 -2.151 1.00 96.88 173 ARG A O 1
ATOM 1320 N N . TRP A 1 174 ? 2.496 -9.990 -3.526 1.00 96.50 174 TRP A N 1
ATOM 1321 C CA . TRP A 1 174 ? 1.919 -9.029 -4.459 1.00 96.50 174 TRP A CA 1
ATOM 1322 C C . TRP A 1 174 ? 0.796 -9.688 -5.248 1.00 96.50 174 TRP A C 1
ATOM 1324 O O . TRP A 1 174 ? 1.041 -10.683 -5.916 1.00 96.50 174 TRP A O 1
ATOM 1334 N N . ARG A 1 175 ? -0.408 -9.117 -5.177 1.00 96.62 175 ARG A N 1
ATOM 1335 C CA . ARG A 1 175 ? -1.568 -9.491 -5.998 1.00 96.62 175 ARG A CA 1
ATOM 1336 C C . ARG A 1 175 ? -1.626 -8.676 -7.272 1.00 96.62 175 ARG A C 1
ATOM 1338 O O . ARG A 1 175 ? -1.848 -9.215 -8.351 1.00 96.62 175 ARG A O 1
ATOM 1345 N N . SER A 1 176 ? -1.433 -7.368 -7.156 1.00 95.31 176 SER A N 1
ATOM 1346 C CA . SER A 1 176 ? -1.447 -6.480 -8.310 1.00 95.31 176 SER A CA 1
ATOM 1347 C C . SER A 1 176 ? -0.276 -5.511 -8.291 1.00 95.31 176 SER A C 1
ATOM 1349 O O . SER A 1 176 ? 0.157 -5.054 -7.233 1.00 95.31 176 SER A O 1
ATOM 1351 N N . LEU A 1 177 ? 0.241 -5.204 -9.478 1.00 93.50 177 LEU A N 1
ATOM 1352 C CA . LEU A 1 177 ? 1.268 -4.197 -9.695 1.00 93.50 177 LEU A CA 1
ATOM 1353 C C . LEU A 1 177 ? 0.743 -3.160 -10.680 1.00 93.50 177 LEU A C 1
ATOM 1355 O O . LEU A 1 177 ? 0.454 -3.460 -11.833 1.00 93.50 177 LEU A O 1
ATOM 1359 N N . THR A 1 178 ? 0.641 -1.922 -10.225 1.00 91.31 178 THR A N 1
ATOM 1360 C CA . THR A 1 178 ? 0.269 -0.779 -11.043 1.00 91.31 178 THR A CA 1
ATOM 1361 C C . THR A 1 178 ? 1.478 0.119 -11.239 1.00 91.31 178 THR A C 1
ATOM 1363 O O . THR A 1 178 ? 2.088 0.557 -10.270 1.00 91.31 178 THR A O 1
ATOM 1366 N N . LEU A 1 179 ? 1.814 0.414 -12.489 1.00 88.62 179 LEU A N 1
ATOM 1367 C CA . LEU A 1 179 ? 2.878 1.332 -12.870 1.00 88.62 179 LEU A CA 1
ATOM 1368 C C . LEU A 1 179 ? 2.228 2.564 -13.498 1.00 88.62 179 LEU A C 1
ATOM 1370 O O . LEU A 1 179 ? 1.703 2.502 -14.612 1.00 88.62 179 LEU A O 1
ATOM 1374 N N . ARG A 1 180 ? 2.221 3.678 -12.763 1.00 86.19 180 ARG A N 1
ATOM 1375 C CA . ARG A 1 180 ? 1.759 4.977 -13.257 1.00 86.19 180 ARG A CA 1
ATOM 1376 C C . ARG A 1 180 ? 2.977 5.743 -13.730 1.00 86.19 180 ARG A C 1
ATOM 1378 O O . ARG A 1 180 ? 3.600 6.454 -12.955 1.00 86.19 180 ARG A O 1
ATOM 1385 N N . SER A 1 181 ? 3.347 5.559 -14.987 1.00 73.50 181 SER A N 1
ATOM 1386 C CA . SER A 1 181 ? 4.364 6.395 -15.605 1.00 73.50 181 SER A CA 1
ATOM 1387 C C . SER A 1 181 ? 4.139 6.505 -17.107 1.00 73.50 181 SER A C 1
ATOM 1389 O O . SER A 1 181 ? 3.626 5.585 -17.744 1.00 73.50 181 SER A O 1
ATOM 1391 N N . GLY A 1 182 ? 4.516 7.644 -17.689 1.00 65.81 182 GLY A N 1
ATOM 1392 C CA . GLY A 1 182 ? 4.567 7.783 -19.139 1.00 65.81 182 GLY A CA 1
ATOM 1393 C C . GLY A 1 182 ? 5.416 6.662 -19.744 1.00 65.81 182 GLY A C 1
ATOM 1394 O O . GLY A 1 182 ? 6.458 6.313 -19.202 1.00 65.81 182 GLY A O 1
ATOM 1395 N N . LEU A 1 183 ? 4.998 6.106 -20.886 1.00 54.84 183 LEU A N 1
ATOM 1396 C CA . LEU A 1 183 ? 5.702 5.005 -21.575 1.00 54.84 183 LEU A CA 1
ATOM 1397 C C . LEU A 1 183 ? 7.169 5.324 -21.935 1.00 54.84 183 LEU A C 1
ATOM 1399 O O . LEU A 1 183 ? 7.919 4.435 -22.322 1.00 54.84 183 LEU A O 1
ATOM 1403 N N . VAL A 1 184 ? 7.561 6.593 -21.827 1.00 62.78 184 VAL A N 1
ATOM 1404 C CA . VAL A 1 184 ? 8.906 7.113 -22.097 1.00 62.78 184 VAL A CA 1
ATOM 1405 C C . VAL A 1 184 ? 9.763 7.271 -20.840 1.00 62.78 184 VAL A C 1
ATOM 1407 O O . VAL A 1 184 ? 10.906 7.709 -20.939 1.00 62.78 184 VAL A O 1
ATOM 1410 N N . ASP A 1 185 ? 9.236 6.944 -19.662 1.00 72.31 185 ASP A N 1
ATOM 1411 C CA . ASP A 1 185 ? 9.990 7.067 -18.425 1.00 72.31 185 ASP A CA 1
ATOM 1412 C C . ASP A 1 185 ? 11.032 5.935 -18.327 1.00 72.31 185 ASP A C 1
ATOM 1414 O O . ASP A 1 185 ? 10.658 4.757 -18.279 1.00 72.31 185 ASP A O 1
ATOM 1418 N N . PRO A 1 186 ? 12.343 6.246 -18.279 1.00 72.81 186 PRO A N 1
ATOM 1419 C CA . PRO A 1 186 ? 13.395 5.243 -18.116 1.00 72.81 186 PRO A CA 1
ATOM 1420 C C . PRO A 1 186 ? 13.217 4.384 -16.856 1.00 72.81 186 PRO A C 1
ATOM 1422 O O . PRO A 1 186 ? 13.708 3.253 -16.817 1.00 72.81 186 PRO A O 1
ATOM 1425 N N . MET A 1 187 ? 12.468 4.864 -15.857 1.00 71.44 187 MET A N 1
ATOM 1426 C CA . MET A 1 187 ? 12.098 4.092 -14.673 1.00 71.44 187 MET A CA 1
ATOM 1427 C C . MET A 1 187 ? 11.277 2.853 -15.026 1.00 71.44 187 MET A C 1
ATOM 1429 O O . MET A 1 187 ? 11.450 1.809 -14.401 1.00 71.44 187 MET A O 1
ATOM 1433 N N . PHE A 1 188 ? 10.432 2.927 -16.055 1.00 74.25 188 PHE A N 1
ATOM 1434 C CA . PHE A 1 188 ? 9.643 1.791 -16.518 1.00 74.25 188 PHE A CA 1
ATOM 1435 C C . PHE A 1 188 ? 10.543 0.656 -17.014 1.00 74.25 188 PHE A C 1
ATOM 1437 O O . PHE A 1 188 ? 10.447 -0.483 -16.551 1.00 74.25 188 PHE A O 1
ATOM 1444 N N . SER A 1 189 ? 11.478 0.995 -17.904 1.00 78.75 189 SER A N 1
ATOM 1445 C CA . SER A 1 189 ? 12.486 0.063 -18.408 1.00 78.75 189 SER A CA 1
ATOM 1446 C C . SER A 1 189 ? 13.340 -0.489 -17.274 1.00 78.75 189 SER A C 1
ATOM 1448 O O . SER A 1 189 ? 13.611 -1.685 -17.247 1.00 78.75 189 SER A O 1
ATOM 1450 N N . PHE A 1 190 ? 13.721 0.349 -16.307 1.00 79.12 190 PHE A N 1
ATOM 1451 C CA . PHE A 1 190 ? 14.504 -0.087 -15.158 1.00 79.12 190 PHE A CA 1
ATOM 1452 C C . PHE A 1 190 ? 13.755 -1.115 -14.306 1.00 79.12 190 PHE A C 1
ATOM 1454 O O . PHE A 1 190 ? 14.320 -2.149 -13.971 1.00 79.12 190 PHE A O 1
ATOM 1461 N N . VAL A 1 191 ? 12.481 -0.873 -13.991 1.00 81.25 191 VAL A N 1
ATOM 1462 C CA . VAL A 1 191 ? 11.650 -1.799 -13.208 1.00 81.25 191 VAL A CA 1
ATOM 1463 C C . VAL A 1 191 ? 11.486 -3.136 -13.928 1.00 81.25 191 VAL A C 1
ATOM 1465 O O . VAL A 1 191 ? 11.685 -4.186 -13.319 1.00 81.25 191 VAL A O 1
ATOM 1468 N N . LEU A 1 192 ? 11.192 -3.115 -15.231 1.00 81.25 192 LEU A N 1
ATOM 1469 C CA . LEU A 1 192 ? 11.070 -4.339 -16.024 1.00 81.25 192 LEU A CA 1
ATOM 1470 C C . LEU A 1 192 ? 12.391 -5.107 -16.125 1.00 81.25 192 LEU A C 1
ATOM 1472 O O . LEU A 1 192 ? 12.406 -6.321 -15.929 1.00 81.25 192 LEU A O 1
ATOM 1476 N N . LEU A 1 193 ? 13.500 -4.413 -16.393 1.00 82.31 193 LEU A N 1
ATOM 1477 C CA . LEU A 1 193 ? 14.832 -5.020 -16.432 1.00 82.31 193 LEU A CA 1
ATOM 1478 C C . LEU A 1 193 ? 15.232 -5.578 -15.068 1.00 82.31 193 LEU A C 1
ATOM 1480 O O . LEU A 1 193 ? 15.836 -6.645 -15.001 1.00 82.31 193 LEU A O 1
ATOM 1484 N N . TYR A 1 194 ? 14.872 -4.893 -13.984 1.00 83.69 194 TYR A N 1
ATOM 1485 C CA . TYR A 1 194 ? 15.110 -5.366 -12.629 1.00 83.69 194 TYR A CA 1
ATOM 1486 C C . TYR A 1 194 ? 14.351 -6.676 -12.383 1.00 83.69 194 TYR A C 1
ATOM 1488 O O . TYR A 1 194 ? 14.952 -7.673 -11.995 1.00 83.69 194 TYR A O 1
ATOM 1496 N N . PHE A 1 195 ? 13.054 -6.736 -12.687 1.00 82.50 195 PHE A N 1
ATOM 1497 C CA . PHE A 1 195 ? 12.292 -7.979 -12.540 1.00 82.50 195 PHE A CA 1
ATOM 1498 C C . PHE A 1 195 ? 12.829 -9.112 -13.427 1.00 82.50 195 PHE A C 1
ATOM 1500 O O . PHE A 1 195 ? 12.962 -10.246 -12.963 1.00 82.50 195 PHE A O 1
ATOM 1507 N N . ALA A 1 196 ? 13.208 -8.805 -14.671 1.00 81.19 196 ALA A N 1
ATOM 1508 C CA . ALA A 1 196 ? 13.778 -9.780 -15.598 1.00 81.19 196 ALA A CA 1
ATOM 1509 C C . ALA A 1 196 ? 15.158 -10.297 -15.150 1.00 81.19 196 ALA A C 1
ATOM 1511 O O . ALA A 1 196 ? 15.447 -11.482 -15.294 1.00 81.19 196 ALA A O 1
ATOM 1512 N N . GLY A 1 197 ? 16.009 -9.426 -14.599 1.00 82.06 197 GLY A N 1
ATOM 1513 C CA . GLY A 1 197 ? 17.382 -9.756 -14.214 1.00 82.06 197 GLY A CA 1
ATOM 1514 C C . GLY A 1 197 ? 17.509 -10.432 -12.849 1.00 82.06 197 GLY A C 1
ATOM 1515 O O . GLY A 1 197 ? 18.379 -11.280 -12.669 1.00 82.06 197 GLY A O 1
ATOM 1516 N N . TYR A 1 198 ? 16.644 -10.091 -11.890 1.00 76.25 198 TYR A N 1
ATOM 1517 C CA . TYR A 1 198 ? 16.714 -10.633 -10.528 1.00 76.25 198 TYR A CA 1
ATOM 1518 C C . TYR A 1 198 ? 15.935 -11.939 -10.340 1.00 76.25 198 TYR A C 1
ATOM 1520 O O . TYR A 1 198 ? 15.969 -12.508 -9.249 1.00 76.25 198 TYR A O 1
ATOM 1528 N N . GLY A 1 199 ? 15.244 -12.431 -11.377 1.00 76.06 199 GLY A N 1
ATOM 1529 C CA . GLY A 1 199 ? 14.473 -13.673 -11.293 1.00 76.06 199 GLY A CA 1
ATOM 1530 C C . GLY A 1 199 ? 13.437 -13.628 -10.170 1.00 76.06 199 GLY A C 1
ATOM 1531 O O . GLY A 1 199 ? 13.225 -14.622 -9.476 1.00 76.06 199 GLY A O 1
ATOM 1532 N N . THR A 1 200 ? 12.842 -12.456 -9.933 1.00 80.19 200 THR A N 1
ATOM 1533 C CA . THR A 1 200 ? 11.871 -12.268 -8.856 1.00 80.19 200 THR A CA 1
ATOM 1534 C C . THR A 1 200 ? 10.675 -13.170 -9.106 1.00 80.19 200 THR A C 1
ATOM 1536 O O . THR A 1 200 ? 9.906 -12.961 -10.045 1.00 80.19 200 THR A O 1
ATOM 1539 N N . TYR A 1 201 ? 10.521 -14.183 -8.263 1.00 84.88 201 TYR A N 1
ATOM 1540 C CA . TYR A 1 201 ? 9.364 -15.055 -8.298 1.00 84.88 201 TYR A CA 1
ATOM 1541 C C . TYR A 1 201 ? 8.169 -14.317 -7.688 1.00 84.88 201 TYR A C 1
ATOM 1543 O O . TYR A 1 201 ? 8.195 -13.942 -6.515 1.00 84.88 201 TYR A O 1
ATOM 1551 N N . LEU A 1 202 ? 7.137 -14.092 -8.501 1.00 90.06 202 LEU A N 1
ATOM 1552 C CA . LEU A 1 202 ? 5.908 -13.385 -8.135 1.00 90.06 202 LEU A CA 1
ATOM 1553 C C . LEU A 1 202 ? 4.720 -14.368 -8.168 1.00 90.06 202 LEU A C 1
ATOM 1555 O O . LEU A 1 202 ? 3.889 -14.282 -9.067 1.00 90.06 202 LEU A O 1
ATOM 1559 N N . PRO A 1 203 ? 4.647 -15.339 -7.232 1.00 93.06 203 PRO A N 1
ATOM 1560 C CA . PRO A 1 203 ? 3.676 -16.437 -7.276 1.00 93.06 203 PR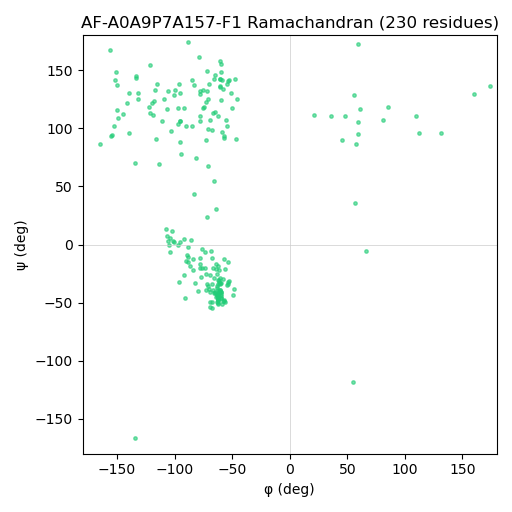O A CA 1
ATOM 1561 C C . PRO A 1 203 ? 2.220 -15.987 -7.199 1.00 93.06 203 PRO A C 1
ATOM 1563 O O . PRO A 1 203 ? 1.349 -16.669 -7.725 1.00 93.06 203 PRO A O 1
ATOM 1566 N N . SER A 1 204 ? 1.967 -14.873 -6.516 1.00 95.25 204 SER A N 1
ATOM 1567 C CA . SER A 1 204 ? 0.616 -14.389 -6.220 1.00 95.25 204 SER A CA 1
ATOM 1568 C C . SER A 1 204 ? 0.174 -13.260 -7.150 1.00 95.25 204 SER A C 1
ATOM 1570 O O . SER A 1 204 ? -0.896 -12.697 -6.941 1.00 95.25 204 SER A O 1
ATOM 1572 N N . LEU A 1 205 ? 1.003 -12.880 -8.131 1.00 95.19 205 LEU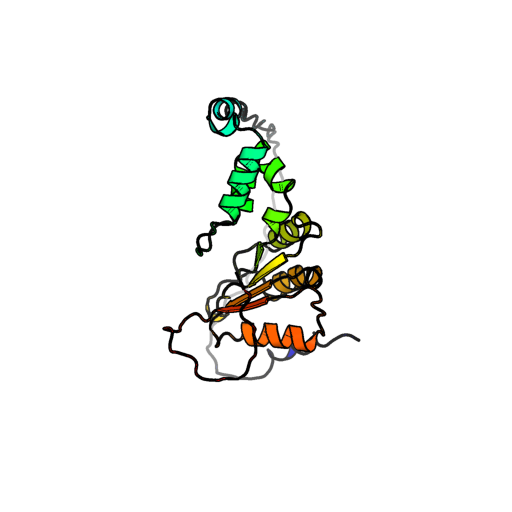 A N 1
ATOM 1573 C CA . LEU A 1 205 ? 0.727 -11.725 -8.976 1.00 95.19 205 LEU A CA 1
ATOM 1574 C C . LEU A 1 205 ? -0.312 -12.089 -10.035 1.00 95.19 205 LEU A C 1
ATOM 1576 O O . LEU A 1 205 ? -0.036 -12.830 -10.973 1.00 95.19 205 LEU A O 1
ATOM 1580 N N . GLU A 1 206 ? -1.498 -11.519 -9.885 1.00 95.38 206 GLU A N 1
ATOM 1581 C CA . GLU A 1 206 ? -2.657 -11.746 -10.746 1.00 95.38 206 GLU A CA 1
ATOM 1582 C C . GLU A 1 206 ? -2.787 -10.661 -11.821 1.00 95.38 206 GLU A C 1
ATOM 1584 O O . GLU A 1 206 ? -3.269 -10.926 -12.918 1.00 95.38 206 GLU A O 1
ATOM 1589 N N . CYS A 1 207 ? -2.374 -9.424 -11.521 1.00 93.50 207 CYS A N 1
ATOM 1590 C CA . CYS A 1 207 ? -2.677 -8.272 -12.372 1.00 93.50 207 CYS A CA 1
ATOM 1591 C C . CYS A 1 207 ? -1.484 -7.315 -12.502 1.00 93.50 207 CYS A C 1
ATOM 1593 O O . CYS A 1 207 ? -0.934 -6.861 -11.497 1.00 93.50 207 CYS A O 1
ATOM 1595 N N . VAL A 1 208 ? -1.131 -6.929 -13.7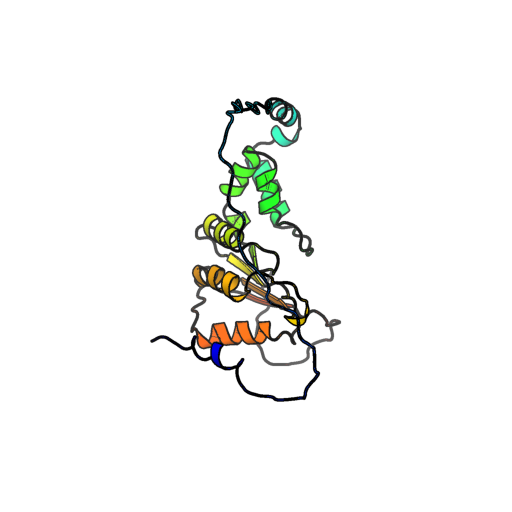33 1.00 90.94 208 VAL A N 1
ATOM 1596 C CA . VAL A 1 208 ? -0.171 -5.846 -14.010 1.00 90.94 208 VAL A CA 1
ATOM 1597 C C . VAL A 1 208 ? -0.866 -4.757 -14.819 1.00 90.94 208 VAL A C 1
ATOM 1599 O O . VAL A 1 208 ? -1.383 -5.019 -15.902 1.00 90.94 208 VAL A O 1
ATOM 1602 N N . ARG A 1 209 ? -0.897 -3.526 -14.300 1.00 88.69 209 ARG A N 1
ATOM 1603 C CA . ARG A 1 209 ? -1.547 -2.372 -14.938 1.00 88.69 209 ARG A CA 1
ATOM 1604 C C . ARG A 1 209 ? -0.526 -1.300 -15.267 1.00 88.69 209 ARG A C 1
ATOM 1606 O O . ARG A 1 209 ? 0.277 -0.923 -14.419 1.00 88.69 209 ARG A O 1
ATOM 1613 N N . LEU A 1 210 ? -0.598 -0.784 -16.486 1.00 86.44 210 LEU A N 1
ATOM 1614 C CA . LEU A 1 210 ? 0.288 0.260 -16.987 1.00 86.44 210 LEU A CA 1
ATOM 1615 C C . LEU A 1 210 ? -0.552 1.492 -17.326 1.00 86.44 210 LEU A C 1
ATOM 1617 O O . LEU A 1 210 ? -1.489 1.392 -18.116 1.00 86.44 210 LEU A O 1
ATOM 1621 N N . TYR A 1 211 ? -0.227 2.641 -16.739 1.00 83.81 211 TYR A N 1
ATOM 1622 C CA . TYR A 1 211 ? -0.903 3.912 -17.006 1.00 83.81 211 TYR A CA 1
ATOM 1623 C C . TYR A 1 211 ? 0.100 4.915 -17.577 1.00 83.81 211 TYR A C 1
ATOM 1625 O O . TYR A 1 211 ? 0.979 5.367 -16.849 1.00 83.81 211 TYR A O 1
ATOM 1633 N N . GLY A 1 212 ? -0.052 5.276 -18.855 1.00 76.69 212 GLY A N 1
ATOM 1634 C CA . GLY A 1 212 ? 0.722 6.337 -19.508 1.00 76.69 212 GLY A CA 1
ATOM 1635 C C . GLY A 1 212 ? 0.108 7.722 -19.281 1.00 76.69 212 GLY A C 1
ATOM 1636 O O . GLY A 1 212 ? -1.113 7.862 -19.302 1.00 76.69 212 GLY A O 1
ATOM 1637 N N . SER A 1 213 ? 0.941 8.751 -19.082 1.00 63.00 213 SER A N 1
ATOM 1638 C CA . SER A 1 213 ? 0.494 10.116 -18.752 1.00 63.00 213 SER A CA 1
ATOM 1639 C C . SER A 1 213 ? -0.140 10.895 -19.907 1.00 63.00 213 SER A C 1
ATOM 1641 O O . SER A 1 213 ? -0.664 11.979 -19.677 1.00 63.00 213 SER A O 1
ATOM 1643 N N . GLU A 1 214 ? -0.137 10.382 -21.136 1.00 54.03 214 GLU A N 1
ATOM 1644 C CA . GLU A 1 214 ? -0.763 11.084 -22.253 1.00 54.03 214 GLU A CA 1
ATOM 1645 C C . GLU A 1 214 ? -1.183 10.103 -23.346 1.00 54.03 214 GLU A C 1
ATOM 1647 O O . GLU A 1 214 ? -0.408 9.716 -24.217 1.00 54.03 214 GLU A O 1
ATOM 1652 N N . MET A 1 215 ? -2.442 9.673 -23.300 1.00 40.94 215 MET A N 1
ATOM 1653 C CA . MET A 1 215 ? -3.094 9.172 -24.498 1.00 40.94 215 MET A CA 1
ATOM 1654 C C . MET A 1 215 ? -4.587 9.468 -24.425 1.00 40.94 215 MET A C 1
ATOM 1656 O O . MET A 1 215 ? -5.333 8.838 -23.676 1.00 40.94 215 MET A O 1
ATOM 1660 N N . GLN A 1 216 ? -5.035 10.419 -25.251 1.00 46.44 216 GLN A N 1
ATOM 1661 C CA . GLN A 1 216 ? -6.392 10.354 -25.781 1.00 46.44 216 GLN A CA 1
ATOM 1662 C C . GLN A 1 216 ? -6.624 8.923 -26.259 1.00 46.44 216 GLN A C 1
ATOM 1664 O O . GLN A 1 216 ? -5.838 8.406 -27.053 1.00 46.44 216 GLN A O 1
ATOM 1669 N N . VAL A 1 217 ? -7.678 8.288 -25.757 1.00 36.97 217 VAL A N 1
ATOM 1670 C CA . VAL A 1 217 ? -8.062 6.919 -26.099 1.00 36.97 217 VAL A CA 1
ATOM 1671 C C . VAL A 1 217 ? -8.264 6.825 -27.615 1.00 36.97 217 VAL A C 1
ATOM 1673 O O . VAL A 1 217 ? -9.334 7.128 -28.135 1.00 36.97 217 VAL A O 1
ATOM 1676 N N . ARG A 1 218 ? -7.224 6.437 -28.355 1.00 37.97 218 ARG A N 1
ATOM 1677 C CA . ARG A 1 218 ? -7.352 5.957 -29.731 1.00 37.97 218 ARG A CA 1
ATOM 1678 C C . ARG A 1 218 ? -7.392 4.435 -29.687 1.00 37.97 218 ARG A C 1
ATOM 1680 O O . ARG A 1 218 ? -6.628 3.862 -28.917 1.00 37.97 218 ARG A O 1
ATOM 1687 N N . PRO A 1 219 ? -8.259 3.765 -30.464 1.00 35.88 219 PRO A N 1
ATOM 1688 C CA . PRO A 1 219 ? -8.416 2.319 -30.380 1.00 35.88 219 PRO A CA 1
ATOM 1689 C C . PRO A 1 219 ? -7.114 1.635 -30.809 1.00 35.88 219 PRO A C 1
ATOM 1691 O O . PRO A 1 219 ? -6.706 1.727 -31.969 1.00 35.88 219 PRO A O 1
ATOM 1694 N N . TRP A 1 220 ? -6.450 0.962 -29.871 1.00 39.59 220 TRP A N 1
ATOM 1695 C CA . TRP A 1 220 ? -5.237 0.197 -30.134 1.00 39.59 220 TRP A CA 1
ATOM 1696 C C . TRP A 1 220 ? -5.609 -1.052 -30.933 1.00 39.59 220 TRP A C 1
ATOM 1698 O O . TRP A 1 220 ? -6.081 -2.049 -30.391 1.00 39.59 220 TRP A O 1
ATOM 1708 N N . SER A 1 221 ? -5.413 -1.003 -32.247 1.00 37.00 221 SER A N 1
ATOM 1709 C CA . SER A 1 221 ? -5.507 -2.190 -33.093 1.00 37.00 221 SER A CA 1
ATOM 1710 C C . SER A 1 221 ? -4.161 -2.914 -33.061 1.00 37.00 221 SER A C 1
ATOM 1712 O O . SER A 1 221 ? -3.231 -2.501 -33.741 1.00 37.00 221 SER A O 1
ATOM 1714 N N . ARG A 1 222 ? -4.086 -4.002 -32.283 1.00 43.81 222 ARG A N 1
ATOM 1715 C CA . ARG A 1 222 ? -3.066 -5.069 -32.360 1.00 43.81 222 ARG A CA 1
ATOM 1716 C C . ARG A 1 222 ? -1.598 -4.630 -32.198 1.00 43.81 222 ARG A C 1
ATOM 1718 O O . ARG A 1 222 ? -0.863 -4.527 -33.174 1.00 43.81 222 ARG A O 1
ATOM 1725 N N . ALA A 1 223 ? -1.129 -4.552 -30.954 1.00 34.81 223 ALA A N 1
ATOM 1726 C CA . ALA A 1 223 ? 0.277 -4.802 -30.634 1.00 34.81 223 ALA A CA 1
ATOM 1727 C C . ALA A 1 223 ? 0.361 -5.762 -29.438 1.00 34.81 223 ALA A C 1
ATOM 1729 O O . ALA A 1 223 ? -0.354 -5.620 -28.451 1.00 34.81 223 ALA A O 1
ATOM 1730 N N . LEU A 1 224 ? 1.180 -6.795 -29.611 1.00 39.94 224 LEU A N 1
ATOM 1731 C CA . LEU A 1 224 ? 1.316 -7.988 -28.784 1.00 39.94 224 LEU A CA 1
ATOM 1732 C C . LEU A 1 224 ? 1.906 -7.684 -27.401 1.00 39.94 224 LEU A C 1
ATOM 1734 O O . LEU A 1 224 ? 3.118 -7.656 -27.255 1.00 39.94 224 LEU A O 1
ATOM 1738 N N . PHE A 1 225 ? 1.047 -7.560 -26.394 1.00 34.81 225 PHE A N 1
ATOM 1739 C CA . PHE A 1 225 ? 1.271 -8.085 -25.046 1.00 34.81 225 PHE A CA 1
ATOM 1740 C C . PHE A 1 225 ? -0.100 -8.532 -24.534 1.00 34.81 225 PHE A C 1
ATOM 1742 O O . PHE A 1 225 ? -0.997 -7.709 -24.367 1.00 34.81 225 PHE A O 1
ATOM 1749 N N . PHE A 1 226 ? -0.303 -9.838 -24.355 1.00 35.97 226 PHE A N 1
ATOM 1750 C CA . PHE A 1 226 ? -1.506 -10.346 -23.696 1.00 35.97 226 PHE A CA 1
ATOM 1751 C C . PHE A 1 226 ? -1.386 -10.034 -22.200 1.00 35.97 226 PHE A C 1
ATOM 1753 O O . PHE A 1 226 ? -0.818 -10.804 -21.434 1.00 35.97 226 PHE A O 1
ATOM 1760 N N . ILE A 1 227 ? -1.877 -8.861 -21.811 1.00 36.91 227 ILE A N 1
ATOM 1761 C CA . ILE A 1 227 ? -2.329 -8.586 -20.451 1.00 36.91 227 ILE A CA 1
ATOM 1762 C C . ILE A 1 227 ? -3.836 -8.832 -20.506 1.00 36.91 227 ILE A C 1
ATOM 1764 O O . ILE A 1 227 ? -4.560 -8.070 -21.150 1.00 36.91 227 ILE A O 1
ATOM 1768 N N . GLU A 1 228 ? -4.300 -9.939 -19.928 1.00 31.23 228 GLU A N 1
ATOM 1769 C CA . GLU A 1 228 ? -5.737 -10.184 -19.808 1.00 31.23 228 GLU A CA 1
ATOM 1770 C C . GLU A 1 228 ? -6.398 -9.051 -19.004 1.00 31.23 228 GLU A C 1
ATOM 1772 O O . GLU A 1 228 ? -5.817 -8.549 -18.035 1.00 31.23 228 GLU A O 1
ATOM 1777 N N . PRO A 1 229 ? -7.609 -8.613 -19.383 1.00 36.75 229 PRO A N 1
ATOM 1778 C CA . PRO A 1 229 ? -8.356 -7.668 -18.575 1.00 36.75 229 PRO A CA 1
ATOM 1779 C C . PRO A 1 229 ? -8.759 -8.349 -17.263 1.00 36.75 229 PRO A C 1
ATOM 1781 O O . PRO A 1 229 ? -9.582 -9.259 -17.261 1.00 36.75 229 PRO A O 1
ATOM 1784 N N . CYS A 1 230 ? -8.200 -7.881 -16.145 1.00 35.03 230 CYS A N 1
ATOM 1785 C CA . CYS A 1 230 ? -8.672 -8.226 -14.805 1.00 35.03 230 CYS A CA 1
ATOM 1786 C C . CYS A 1 230 ? -10.168 -7.874 -14.722 1.00 35.03 230 CYS A C 1
ATOM 1788 O O . CYS A 1 230 ? -10.523 -6.690 -14.747 1.00 35.03 230 CYS A O 1
ATOM 1790 N N . THR A 1 231 ? -11.026 -8.896 -14.712 1.00 43.06 231 THR A N 1
ATOM 1791 C CA . THR A 1 231 ? -12.482 -8.758 -14.588 1.00 43.06 231 THR A CA 1
ATOM 1792 C C . THR A 1 231 ? -12.843 -8.074 -13.264 1.00 43.06 231 THR A C 1
ATOM 1794 O O . THR A 1 231 ? -12.149 -8.316 -12.274 1.00 43.06 231 THR A O 1
ATOM 1797 N N . PRO A 1 232 ? -13.866 -7.198 -13.251 1.00 43.81 232 PRO A N 1
ATOM 1798 C CA . PRO A 1 232 ? -14.319 -6.505 -12.046 1.00 43.81 232 PRO A CA 1
ATOM 1799 C C . PRO A 1 232 ? -14.912 -7.453 -10.999 1.00 43.81 232 PRO A C 1
ATOM 1801 O O . PRO A 1 232 ? -15.484 -8.494 -11.398 1.00 43.81 232 PRO A O 1
#

Foldseek 3Di:
DDDPVVVVVPPPDDDDDDDDDDDDDDDDDDDDDDDDDDDDDDDDDDPPPPPPPPPPPPVVVCPDPVVVDDLVVLLVVLVVQLVPDDPDPDDRSLVVQCPPDPSSVVSSLVDLVSLQEAEQALQDDLVVNLVSVVSVPLAAHAYAYAEYDDPVPPDPGPPSVSSVVSVLVVLCRHQEYEYAEAPPDVVVVVVVVCCVVVVRDRPNHNAYHYHHPDDDDDPDDDDDDPRDPPDD

Secondary structure (DSSP, 8-state):
---SSSSSGGGS-------------------------------------------SSHHHHTTSGGGGS-HHHHHHHHHHHHHS--SS--S-HHHHHHHH-HHHHHHHHH-GGGG-EEEE-TTS-HHHHHHHHHHTTTS-EEEEEPPPPPGGG---PPPHHHHHHHHHTTGGGEEEEEEES-TT-HHHHHHHHHHHHHT---TT--EEEEE-S----------S--------

Mean predicted aligned error: 15.24 Å